Protein AF-A0A4Q6EUN1-F1 (afdb_monomer)

Radius of gyration: 24.35 Å; Cα contacts (8 Å, |Δi|>4): 254; chains: 1; bounding box: 50×64×68 Å

Sequence (179 aa):
MKLNNKGFTLIEILMVLLLVGILAAVAITQFTNYTAEARTSTLKSDLQILRKSIANQFAQMRLRCGVSTNAFPPLDTLTNNDITGGSTPPCTIAQVPLSTDRRFTASGIPGNPWGPNQSTTILACVGTGCTNKVANACGGGARAATDDGWCYNVSNGDFWANSARSDGAGSTTGTEYSF

Foldseek 3Di:
DDDPPPDDDPVNVVVVCVVVVVVVVVVVVVVVQVLLVVLLVVQLVLQVLLLVLQVVLQVVLCVQQVQPDPWGQDQQLLQVQFLCGDPDRSHHCVSPVDRCSGGSDNPHRFFRSQAPVSDQDEDEQDEDCCVQPFDDFSHHHHQDQRQQHKYAYRHNGDIHTGHNCSCTDDPPPSDGPPD

Solvent-accessible surface area (backbone atoms only — not comparable to full-atom values): 10343 Å² total; per-residue (Å²): 135,86,79,84,81,77,73,83,52,73,64,57,56,49,53,50,52,52,53,52,51,57,53,49,62,58,46,51,62,52,51,58,49,54,55,47,51,52,34,52,53,49,44,53,52,51,48,54,53,50,48,51,24,52,54,50,47,50,56,48,42,41,76,59,42,64,54,86,62,91,60,41,72,47,66,50,20,62,69,61,37,19,43,55,31,57,94,76,44,68,33,51,62,86,64,51,73,50,72,76,80,35,32,56,45,97,86,51,71,70,47,28,62,63,24,98,78,31,30,55,52,67,40,66,35,49,71,84,24,64,81,43,83,64,81,22,47,48,7,57,50,81,64,56,99,80,53,18,18,31,25,32,28,46,78,78,57,50,68,49,75,28,42,98,52,69,59,50,98,78,52,91,71,65,73,68,90,80,120

pLDDT: mean 79.17, std 15.42, range [37.56, 95.62]

Secondary structure (DSSP, 8-state):
------PPPHHHHHHHHHHHHHHHHHHHHHHHHHHHHHHHHHHHHHHHHHHHHHHHHHHHHHHHH---SSPPPPHHHHHTT-TT-SSS-SS-TTT---GGGG-SSTT-SPPPTTSTT----EEEP-SGGGG-TTTSTTTSSPPPTT--SEEE-TTT--EEE--SSTT-TT-TT------

Mean predicted aligned error: 9.74 Å

Structure (mmCIF, N/CA/C/O backbone):
data_AF-A0A4Q6EUN1-F1
#
_entry.id   AF-A0A4Q6EUN1-F1
#
loop_
_atom_site.group_PDB
_atom_site.id
_atom_site.type_symbol
_atom_site.label_atom_id
_atom_site.label_alt_id
_atom_site.label_comp_id
_atom_site.label_asym_id
_atom_site.label_entity_id
_atom_site.label_seq_id
_atom_site.pdbx_PDB_ins_code
_atom_site.Cartn_x
_atom_site.Cartn_y
_atom_site.Cartn_z
_atom_site.occupancy
_atom_site.B_iso_or_equiv
_atom_site.auth_seq_id
_atom_site.auth_comp_id
_atom_site.auth_asym_id
_atom_site.auth_atom_id
_atom_site.pdbx_PDB_model_num
ATOM 1 N N . MET A 1 1 ? -28.754 43.393 42.864 1.00 53.25 1 MET A N 1
ATOM 2 C CA . MET A 1 1 ? -29.328 42.359 41.976 1.00 53.25 1 MET A CA 1
ATOM 3 C C . MET A 1 1 ? -28.908 41.004 42.533 1.00 53.25 1 MET A C 1
ATOM 5 O O . MET A 1 1 ? -27.722 40.710 42.536 1.00 53.25 1 MET A O 1
ATOM 9 N N . LYS A 1 2 ? -29.822 40.266 43.173 1.00 55.34 2 LYS A N 1
ATOM 10 C CA . LYS A 1 2 ? -29.503 39.010 43.875 1.00 55.34 2 LYS A CA 1
ATOM 11 C C . LYS A 1 2 ? -29.514 37.885 42.836 1.00 55.34 2 LYS A C 1
ATOM 13 O O . LYS A 1 2 ? -30.564 37.593 42.274 1.00 55.34 2 LYS A O 1
ATOM 18 N N . LEU A 1 3 ? -28.349 37.326 42.527 1.00 63.97 3 LEU A N 1
ATOM 19 C CA . LEU A 1 3 ? -28.224 36.196 41.609 1.00 63.97 3 LEU A CA 1
ATOM 20 C C . LEU A 1 3 ? -28.701 34.933 42.342 1.00 63.97 3 LEU A C 1
ATOM 22 O O . LEU A 1 3 ? -28.128 34.546 43.360 1.00 63.97 3 LEU A O 1
ATOM 26 N N . ASN A 1 4 ? -29.790 34.330 41.860 1.00 63.88 4 ASN A N 1
ATOM 27 C CA . ASN A 1 4 ? -30.296 33.043 42.336 1.00 63.88 4 ASN A CA 1
ATOM 28 C C . ASN A 1 4 ? -29.315 31.931 41.928 1.00 63.88 4 ASN A C 1
ATOM 30 O O . ASN A 1 4 ? -29.499 31.272 40.908 1.00 63.88 4 ASN A O 1
ATOM 34 N N . ASN A 1 5 ? -28.284 31.706 42.738 1.00 65.06 5 ASN A N 1
ATOM 35 C CA . ASN A 1 5 ? -27.379 30.570 42.587 1.00 65.06 5 ASN A CA 1
ATOM 36 C C . ASN A 1 5 ? -28.061 29.299 43.114 1.00 65.06 5 ASN A C 1
ATOM 38 O O . ASN A 1 5 ? -27.806 28.854 44.232 1.00 65.06 5 ASN A O 1
ATOM 42 N N . LYS A 1 6 ? -28.972 28.729 42.317 1.00 74.69 6 LYS A N 1
ATOM 43 C CA . LYS A 1 6 ? -29.447 27.357 42.516 1.00 74.69 6 LYS A CA 1
ATOM 44 C C . LYS A 1 6 ? -28.322 26.414 42.079 1.00 74.69 6 LYS A C 1
ATOM 46 O O . LYS A 1 6 ? -28.019 26.336 40.894 1.00 74.69 6 LYS A O 1
ATOM 51 N N . GLY A 1 7 ? -27.664 25.766 43.038 1.00 76.25 7 GLY A N 1
ATOM 52 C CA . GLY A 1 7 ? -26.695 24.707 42.751 1.00 76.25 7 GLY A CA 1
ATOM 53 C C . GLY A 1 7 ? -27.392 23.462 42.200 1.00 76.25 7 GLY A C 1
ATOM 54 O O . GLY A 1 7 ? -28.531 23.182 42.577 1.00 76.25 7 GLY A O 1
ATOM 55 N N . PHE A 1 8 ? -26.712 22.728 41.318 1.00 80.56 8 PHE A N 1
ATOM 56 C CA . PHE A 1 8 ? -27.163 21.414 40.858 1.00 80.56 8 PHE A CA 1
ATOM 57 C C . PHE A 1 8 ? -27.291 20.458 42.042 1.00 80.56 8 PHE A C 1
ATOM 59 O O . PHE A 1 8 ? -26.440 20.445 42.937 1.00 80.56 8 PHE A O 1
ATOM 66 N N . THR A 1 9 ? -28.352 19.656 42.057 1.00 89.38 9 THR A N 1
ATOM 67 C CA . THR A 1 9 ? -28.513 18.648 43.101 1.00 89.38 9 THR A CA 1
ATOM 68 C C . THR A 1 9 ? -27.518 17.509 42.879 1.00 89.38 9 THR A C 1
ATOM 70 O O . THR A 1 9 ? -27.213 17.128 41.747 1.00 89.38 9 THR A O 1
ATOM 73 N N . LEU A 1 10 ? -27.004 16.930 43.967 1.00 88.88 10 LEU A N 1
ATOM 74 C CA . LEU A 1 10 ? -26.088 15.787 43.883 1.00 88.88 10 LEU A CA 1
ATOM 75 C C . LEU A 1 10 ? -26.740 14.602 43.151 1.00 88.88 10 LEU A C 1
ATOM 77 O O . LEU A 1 10 ? -26.069 13.881 42.417 1.00 88.88 10 LEU A O 1
ATOM 81 N N . ILE A 1 11 ? -28.058 14.447 43.299 1.00 91.88 11 ILE A N 1
ATOM 82 C CA . ILE A 1 11 ? -28.822 13.402 42.622 1.00 91.88 11 ILE A CA 1
ATOM 83 C C . ILE A 1 11 ? -28.983 13.653 41.116 1.00 91.88 11 ILE A C 1
ATOM 85 O O . ILE A 1 11 ? -28.942 12.691 40.353 1.00 91.88 11 ILE A O 1
ATOM 89 N N . GLU A 1 12 ? -29.085 14.910 40.664 1.00 91.06 12 GLU A N 1
ATOM 90 C CA . GLU A 1 12 ? -29.089 15.234 39.228 1.00 91.06 12 GLU A CA 1
ATOM 91 C C . GLU A 1 12 ? -27.776 14.841 38.571 1.00 91.06 12 GLU A C 1
ATOM 93 O O . GLU A 1 12 ? -27.777 14.172 37.541 1.00 91.06 12 GLU A O 1
ATOM 98 N N . ILE A 1 13 ? -26.649 15.197 39.188 1.00 92.19 13 ILE A N 1
ATOM 99 C CA . ILE A 1 13 ? -25.342 14.823 38.646 1.00 92.19 13 ILE A CA 1
ATOM 100 C C . ILE A 1 13 ? -25.163 13.298 38.678 1.00 92.19 13 ILE A C 1
ATOM 102 O O . ILE A 1 13 ? -24.639 12.724 37.725 1.00 92.19 13 ILE A O 1
ATOM 106 N N . LEU A 1 14 ? -25.665 12.618 39.713 1.00 92.44 14 LEU A N 1
ATOM 107 C CA . LEU A 1 14 ? -25.580 11.162 39.827 1.00 92.44 14 LEU A CA 1
ATOM 108 C C . LEU A 1 14 ? -26.407 10.427 38.760 1.00 92.44 14 LEU A C 1
ATOM 110 O O . LEU A 1 14 ? -25.896 9.500 38.133 1.00 92.44 14 LEU A O 1
ATOM 114 N N . MET A 1 15 ? -27.651 10.846 38.504 1.00 93.56 15 MET A N 1
ATOM 115 C CA . MET A 1 15 ? -28.477 10.243 37.451 1.00 93.56 15 MET A CA 1
ATOM 116 C C . MET A 1 15 ? -27.878 10.493 36.062 1.00 93.56 15 MET A C 1
ATOM 118 O O . MET A 1 15 ? -27.838 9.580 35.241 1.00 93.56 15 MET A O 1
ATOM 122 N N . VAL A 1 16 ? -27.370 11.702 35.801 1.00 95.00 16 VAL A N 1
ATOM 123 C CA . VAL A 1 16 ? -26.748 12.042 34.512 1.00 95.00 16 VAL A CA 1
ATOM 124 C C . VAL A 1 16 ? -25.503 11.194 34.261 1.00 95.00 16 VAL A C 1
ATOM 126 O O . 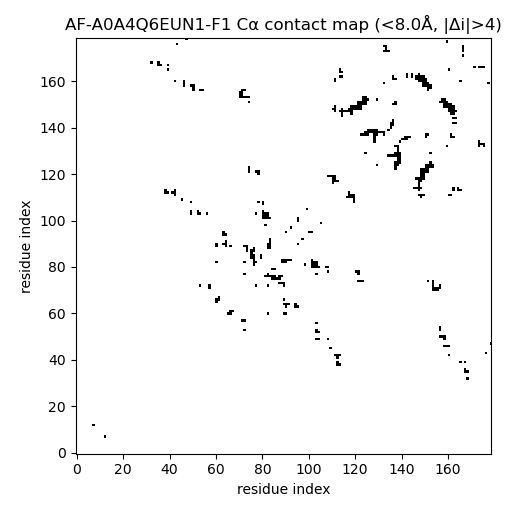VAL A 1 16 ? -25.364 10.633 33.176 1.00 95.00 16 VAL A O 1
ATOM 129 N N . LEU A 1 17 ? -24.626 11.037 35.258 1.00 93.50 17 LEU A N 1
ATOM 130 C CA . LEU A 1 17 ? -23.445 10.178 35.1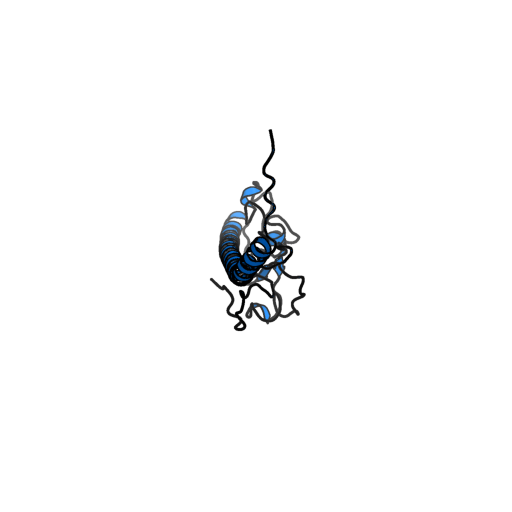37 1.00 93.50 17 LEU A CA 1
ATOM 131 C C . LEU A 1 17 ? -23.826 8.716 34.883 1.00 93.50 17 LEU A C 1
ATOM 133 O O . LEU A 1 17 ? -23.182 8.051 34.073 1.00 93.50 17 LEU A O 1
ATOM 137 N N . LEU A 1 18 ? -24.891 8.229 35.524 1.00 95.00 18 LEU A N 1
ATOM 138 C CA . LEU A 1 18 ? -25.391 6.870 35.324 1.00 95.00 18 LEU A CA 1
ATOM 139 C C . LEU A 1 18 ? -25.911 6.674 33.890 1.00 95.00 18 LEU A C 1
ATOM 141 O O . LEU A 1 18 ? -25.548 5.700 33.231 1.00 95.00 18 LEU A O 1
ATOM 145 N N . LEU A 1 19 ? -26.688 7.628 33.366 1.00 95.44 19 LEU A N 1
ATOM 146 C CA . LEU A 1 19 ? -27.181 7.589 31.985 1.00 95.44 19 LEU A CA 1
ATOM 147 C C . LEU A 1 19 ? -26.041 7.664 30.959 1.00 95.44 19 LEU A C 1
ATOM 149 O O . LEU A 1 19 ? -25.993 6.850 30.036 1.00 95.44 19 LEU A O 1
ATOM 153 N N . VAL A 1 20 ? -25.099 8.598 31.130 1.00 95.38 20 VAL A N 1
ATOM 154 C CA . VAL A 1 20 ? -23.922 8.720 30.252 1.00 95.38 20 VAL A CA 1
ATOM 155 C C . VAL A 1 20 ? -23.058 7.457 30.320 1.00 95.38 20 VAL A C 1
ATOM 157 O O . VAL A 1 20 ? -22.556 7.018 29.288 1.00 95.38 20 VAL A O 1
ATOM 160 N N . GLY A 1 21 ? -22.937 6.822 31.490 1.00 94.81 21 GLY A N 1
ATOM 161 C CA . GLY A 1 21 ? -22.207 5.564 31.661 1.00 94.81 21 GLY A CA 1
ATOM 162 C C . GLY A 1 21 ? -22.776 4.413 30.824 1.00 94.81 21 GLY A C 1
ATOM 163 O O . GLY A 1 21 ? -22.020 3.711 30.152 1.00 94.81 21 GLY A O 1
ATOM 164 N N . ILE A 1 22 ? -24.105 4.252 30.798 1.00 95.00 22 ILE A N 1
ATOM 165 C CA . ILE A 1 22 ? -24.768 3.222 29.978 1.00 95.00 22 ILE A CA 1
ATOM 166 C C . ILE A 1 22 ? -24.580 3.516 28.483 1.00 95.00 22 ILE A C 1
ATOM 168 O O . ILE A 1 22 ? -24.224 2.620 27.714 1.00 95.00 22 ILE A O 1
ATOM 172 N N . LEU A 1 23 ? -24.778 4.774 28.070 1.00 95.62 23 LEU A N 1
ATOM 173 C CA . LEU A 1 23 ? -24.608 5.182 26.672 1.00 95.62 23 LEU A CA 1
ATOM 174 C C . LEU A 1 23 ? -23.165 4.980 26.189 1.00 95.62 23 LEU A C 1
ATOM 176 O O . LEU A 1 23 ? -22.956 4.493 25.078 1.00 95.62 23 LEU A O 1
ATOM 180 N N . ALA A 1 24 ? -22.174 5.292 27.028 1.00 93.50 24 ALA A N 1
ATOM 181 C CA . ALA A 1 24 ? -20.763 5.112 26.706 1.00 93.50 24 ALA A CA 1
ATOM 182 C C . ALA A 1 24 ? -20.407 3.635 26.476 1.00 93.50 24 ALA A C 1
ATOM 184 O O . ALA A 1 24 ? -19.732 3.320 25.497 1.00 93.50 24 ALA A O 1
ATOM 185 N N . ALA A 1 25 ? -20.898 2.721 27.320 1.00 92.12 25 ALA A N 1
ATOM 186 C CA . ALA A 1 25 ? -20.614 1.290 27.187 1.00 92.12 25 ALA A CA 1
ATOM 187 C C . ALA A 1 25 ? -21.079 0.722 25.832 1.00 92.12 25 ALA A C 1
ATOM 189 O O . ALA A 1 25 ? -20.332 0.011 25.158 1.00 92.12 25 ALA A O 1
ATOM 190 N N . VAL A 1 26 ? -22.289 1.084 25.396 1.00 91.69 26 VAL A N 1
ATOM 191 C CA . VAL A 1 26 ? -22.839 0.648 24.102 1.00 91.69 26 VAL A CA 1
ATOM 192 C C . VAL A 1 26 ? -22.121 1.329 22.932 1.00 91.69 26 VAL A C 1
ATOM 194 O O . VAL A 1 26 ? -21.809 0.674 21.935 1.00 91.69 26 VAL A O 1
ATOM 197 N N . ALA A 1 27 ? -21.817 2.624 23.047 1.00 89.50 27 ALA A N 1
ATOM 198 C CA . ALA A 1 27 ? -21.152 3.384 21.992 1.00 89.50 27 ALA A CA 1
ATOM 199 C C . ALA A 1 27 ? -19.727 2.885 21.694 1.00 89.50 27 ALA A C 1
ATOM 201 O O . ALA A 1 27 ? -19.341 2.831 20.527 1.00 89.50 27 ALA A O 1
ATOM 202 N N . ILE A 1 28 ? -18.961 2.477 22.715 1.00 88.00 28 ILE A N 1
ATOM 203 C CA . ILE A 1 28 ? -17.578 1.995 22.546 1.00 88.00 28 ILE A CA 1
ATOM 204 C C . ILE A 1 28 ? -17.529 0.778 21.615 1.00 88.00 28 ILE A C 1
ATOM 206 O O . ILE A 1 28 ? -16.762 0.776 20.656 1.00 88.00 28 ILE A O 1
ATOM 210 N N . THR A 1 29 ? -18.377 -0.227 21.853 1.00 86.19 29 THR A N 1
ATOM 211 C CA . THR A 1 29 ? -18.382 -1.466 21.050 1.00 86.19 29 THR A CA 1
ATOM 212 C C . THR A 1 29 ? -18.798 -1.236 19.595 1.00 86.19 29 THR A C 1
ATOM 214 O O . THR A 1 29 ? -18.253 -1.849 18.677 1.00 86.19 29 THR A O 1
ATOM 217 N N . GLN A 1 30 ? -19.726 -0.307 19.354 1.00 83.19 30 GLN A N 1
ATOM 218 C CA . GLN A 1 30 ? -20.122 0.064 17.996 1.00 83.19 30 GLN A CA 1
ATOM 219 C C . GLN A 1 30 ? -19.016 0.842 17.281 1.00 83.19 30 GLN A C 1
ATOM 221 O O . GLN A 1 30 ? -18.702 0.561 16.126 1.00 83.19 30 GLN A O 1
ATOM 226 N N . PHE A 1 31 ? -18.371 1.783 17.972 1.00 85.62 31 PHE A N 1
ATOM 227 C CA . PHE A 1 31 ? -17.287 2.577 17.402 1.00 85.62 31 PHE A CA 1
ATOM 228 C C . PHE A 1 31 ? -16.074 1.717 17.007 1.00 85.62 31 PHE A C 1
ATOM 230 O O . PHE A 1 31 ? -15.473 1.936 15.951 1.00 85.62 31 PHE A O 1
ATOM 237 N N . THR A 1 32 ? -15.734 0.690 17.794 1.00 83.06 32 THR A N 1
ATOM 238 C CA . THR A 1 32 ? -14.659 -0.253 17.438 1.00 83.06 32 THR A CA 1
ATOM 239 C C . THR A 1 32 ? -14.967 -1.047 16.167 1.00 83.06 32 THR A C 1
ATOM 241 O O . THR A 1 32 ? -14.064 -1.276 15.366 1.00 83.06 32 THR A O 1
ATOM 244 N N . ASN A 1 33 ? -16.232 -1.405 15.928 1.00 82.44 33 ASN A N 1
ATOM 245 C CA . ASN A 1 33 ? -16.627 -2.115 14.708 1.00 82.44 33 ASN A CA 1
ATOM 246 C C . ASN A 1 33 ? -16.597 -1.194 13.481 1.00 82.44 33 ASN A C 1
ATOM 248 O O . ASN A 1 33 ? -15.986 -1.542 12.474 1.00 82.44 33 ASN A O 1
ATOM 252 N N . TYR A 1 34 ? -17.148 0.020 13.582 1.00 85.94 34 TYR A N 1
ATOM 253 C CA . TYR A 1 34 ? -17.130 0.977 12.468 1.00 85.94 34 TYR A CA 1
ATOM 254 C C . TYR A 1 34 ? -15.713 1.381 12.055 1.00 85.94 34 TYR A C 1
ATOM 256 O O . TYR A 1 34 ? -15.415 1.516 10.869 1.00 85.94 34 TYR A O 1
ATOM 264 N N . THR A 1 35 ? -14.810 1.554 13.021 1.00 85.44 35 THR A N 1
ATOM 265 C CA . THR A 1 35 ? -13.403 1.856 12.721 1.00 85.44 35 THR A CA 1
ATOM 266 C C . THR A 1 35 ? -12.690 0.682 12.046 1.00 85.44 35 THR A C 1
ATOM 268 O O . THR A 1 35 ? -11.884 0.910 11.143 1.00 85.44 35 THR A O 1
ATOM 271 N N . ALA A 1 36 ? -13.005 -0.562 12.417 1.00 82.50 36 ALA A N 1
ATOM 272 C CA . ALA A 1 36 ? -12.501 -1.752 11.734 1.00 82.50 36 ALA A CA 1
ATOM 273 C C . ALA A 1 36 ? -13.034 -1.864 10.293 1.00 82.50 36 ALA A C 1
ATOM 275 O O . ALA A 1 36 ? -12.257 -2.098 9.368 1.00 82.50 36 ALA A O 1
ATOM 276 N N . GLU A 1 37 ? -14.330 -1.634 10.073 1.00 83.50 37 GLU A N 1
ATOM 277 C CA . GLU A 1 37 ? -14.943 -1.631 8.736 1.00 83.50 37 GLU A CA 1
ATOM 278 C C . GLU A 1 37 ? -14.361 -0.538 7.833 1.00 83.50 37 GLU A C 1
ATOM 280 O O . GLU A 1 37 ? -14.021 -0.800 6.676 1.00 83.50 37 GLU A O 1
ATOM 285 N N . ALA A 1 38 ? -14.170 0.672 8.368 1.00 86.75 38 ALA A N 1
ATOM 286 C CA . ALA A 1 38 ? -13.539 1.769 7.645 1.00 86.75 38 ALA A CA 1
ATOM 287 C C . ALA A 1 38 ? -12.113 1.404 7.202 1.00 86.75 38 ALA A C 1
ATOM 289 O O . ALA A 1 38 ? -11.763 1.596 6.038 1.00 86.75 38 ALA A O 1
ATOM 290 N N . ARG A 1 39 ? -11.308 0.804 8.093 1.00 85.56 39 ARG A N 1
ATOM 291 C CA . ARG A 1 39 ? -9.948 0.336 7.765 1.00 85.56 39 ARG A CA 1
ATOM 292 C C . ARG A 1 39 ? -9.951 -0.754 6.700 1.00 85.56 39 ARG A C 1
ATOM 294 O O . ARG A 1 39 ? -9.123 -0.707 5.796 1.00 85.56 39 ARG A O 1
ATOM 301 N N . THR A 1 40 ? -10.884 -1.702 6.766 1.00 83.31 40 THR A N 1
ATOM 302 C CA . THR A 1 40 ? -11.059 -2.735 5.733 1.00 83.31 40 THR A CA 1
ATOM 303 C C . THR A 1 40 ? -11.413 -2.133 4.375 1.00 83.31 40 THR A C 1
ATOM 305 O O . THR A 1 40 ? -10.857 -2.542 3.355 1.00 83.31 40 THR A O 1
ATOM 308 N N . SER A 1 41 ? -12.315 -1.149 4.344 1.00 86.69 41 SER A N 1
ATOM 309 C CA . SER A 1 41 ? -12.706 -0.457 3.112 1.00 86.69 41 SER A CA 1
ATOM 310 C C . SER A 1 41 ? -11.519 0.273 2.476 1.00 86.69 41 SER A C 1
ATOM 312 O O . SER A 1 41 ? -11.244 0.094 1.287 1.00 86.69 41 SER A O 1
ATOM 314 N N . THR A 1 42 ? -10.750 1.011 3.286 1.00 88.94 42 THR A N 1
ATOM 315 C CA . THR A 1 42 ? -9.509 1.664 2.849 1.00 88.94 42 THR A CA 1
ATOM 316 C C . THR A 1 42 ? -8.500 0.644 2.332 1.00 88.94 42 THR A C 1
ATOM 318 O O . THR A 1 42 ? -8.009 0.791 1.217 1.00 88.94 42 THR A O 1
ATOM 321 N N . LEU A 1 43 ? -8.269 -0.446 3.075 1.00 86.19 43 LEU A N 1
ATOM 322 C CA . LEU A 1 43 ? -7.343 -1.506 2.672 1.00 86.19 43 LEU A CA 1
ATOM 323 C C . LEU A 1 43 ? -7.697 -2.065 1.291 1.00 86.19 43 LEU A C 1
ATOM 325 O O . LEU A 1 43 ? -6.829 -2.229 0.436 1.00 86.19 43 LEU A O 1
ATOM 329 N N . LYS A 1 44 ? -8.982 -2.354 1.068 1.00 85.44 44 LYS A N 1
ATOM 330 C CA . LYS A 1 44 ? -9.479 -2.865 -0.209 1.00 85.44 44 LYS A CA 1
ATOM 331 C C . LYS A 1 44 ? -9.229 -1.875 -1.343 1.00 85.44 44 LYS A C 1
ATOM 333 O O . LYS A 1 44 ? -8.779 -2.287 -2.411 1.00 85.44 44 LYS A O 1
ATOM 338 N N . SER A 1 45 ? -9.525 -0.597 -1.120 1.00 90.12 45 SER A N 1
ATOM 339 C CA . SER A 1 45 ? -9.291 0.458 -2.107 1.00 90.12 45 SER A CA 1
ATOM 340 C C . SER A 1 45 ? -7.806 0.566 -2.463 1.00 90.12 45 SER A C 1
ATOM 342 O O . SER A 1 45 ? -7.448 0.519 -3.640 1.00 90.12 45 SER A O 1
ATOM 344 N N . ASP A 1 46 ? -6.935 0.622 -1.456 1.00 90.56 46 ASP A N 1
ATOM 345 C CA . ASP A 1 46 ? -5.491 0.761 -1.644 1.00 90.56 46 ASP A CA 1
ATOM 346 C C . ASP A 1 46 ? -4.893 -0.446 -2.373 1.00 90.56 46 ASP A C 1
ATOM 348 O O . ASP A 1 46 ? -4.143 -0.280 -3.336 1.00 90.56 46 ASP A O 1
ATOM 352 N N . LEU A 1 47 ? -5.290 -1.668 -1.999 1.00 88.06 47 LEU A N 1
ATOM 353 C CA . LEU A 1 47 ? -4.867 -2.888 -2.690 1.00 88.06 47 LEU A C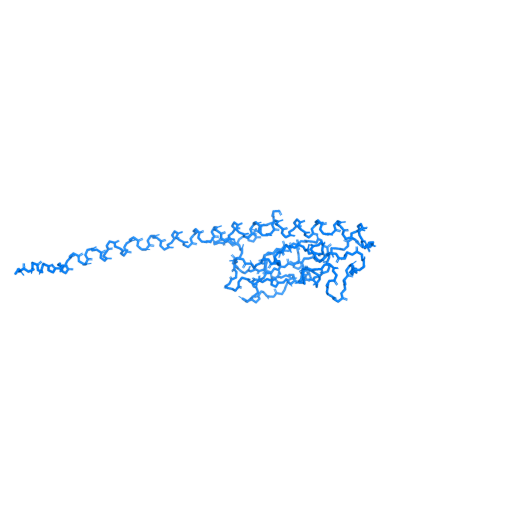A 1
ATOM 354 C C . LEU A 1 47 ? -5.286 -2.892 -4.162 1.00 88.06 47 LEU A C 1
ATOM 356 O O . LEU A 1 47 ? -4.493 -3.266 -5.026 1.00 88.06 47 LEU A O 1
ATOM 360 N N . GLN A 1 48 ? -6.513 -2.468 -4.473 1.00 90.12 48 GLN A N 1
ATOM 361 C CA . GLN A 1 48 ? -6.982 -2.390 -5.857 1.00 90.12 48 GLN A CA 1
ATOM 362 C C . GLN A 1 48 ? -6.193 -1.364 -6.669 1.00 90.12 48 GLN A C 1
ATOM 364 O O . GLN A 1 48 ? -5.856 -1.633 -7.823 1.00 90.12 48 GLN A O 1
ATOM 369 N N . ILE A 1 49 ? -5.898 -0.203 -6.084 1.00 91.44 49 ILE A N 1
ATOM 370 C CA . ILE A 1 49 ? -5.098 0.840 -6.730 1.00 91.44 49 ILE A CA 1
ATOM 371 C C . ILE A 1 49 ? -3.686 0.318 -7.003 1.00 91.44 49 ILE A C 1
ATOM 373 O O . ILE A 1 49 ? -3.223 0.413 -8.139 1.00 91.44 49 ILE A O 1
ATOM 377 N N . LEU A 1 50 ? -3.035 -0.285 -6.005 1.00 91.75 50 LEU A N 1
ATOM 378 C CA . LEU A 1 50 ? -1.668 -0.794 -6.118 1.00 91.75 50 LEU A CA 1
ATOM 379 C C . LEU A 1 50 ? -1.552 -1.943 -7.120 1.00 91.75 50 LEU A C 1
ATOM 381 O O . LEU A 1 50 ? -0.689 -1.915 -7.991 1.00 91.75 50 LEU A O 1
ATOM 385 N N . ARG A 1 51 ? -2.453 -2.929 -7.073 1.00 91.00 51 ARG A N 1
ATOM 386 C CA . ARG A 1 51 ? -2.453 -4.034 -8.048 1.00 91.00 51 ARG A CA 1
ATOM 387 C C . ARG A 1 51 ? -2.644 -3.519 -9.475 1.00 91.00 51 ARG A C 1
ATOM 389 O O . ARG A 1 51 ? -1.919 -3.926 -10.382 1.00 91.00 51 ARG A O 1
ATOM 396 N N . LYS A 1 52 ? -3.584 -2.587 -9.680 1.00 92.50 52 LYS A N 1
ATOM 397 C CA . LYS A 1 52 ? -3.824 -1.972 -10.995 1.00 92.50 52 LYS A CA 1
ATOM 398 C C . LYS A 1 52 ? -2.628 -1.164 -11.474 1.00 92.50 52 LYS A C 1
ATOM 400 O O . LYS A 1 52 ? -2.294 -1.247 -12.654 1.00 92.50 52 LYS A O 1
ATOM 405 N N . SER A 1 53 ? -1.989 -0.391 -10.600 1.00 92.38 53 SER A N 1
ATOM 406 C CA . SER A 1 53 ? -0.842 0.419 -10.993 1.00 92.38 53 SER A CA 1
ATOM 407 C C . SER A 1 53 ? 0.389 -0.423 -11.301 1.00 92.38 53 SER A C 1
ATOM 409 O O . SER A 1 53 ? 1.034 -0.176 -12.315 1.00 92.38 53 SER A O 1
ATOM 411 N N . ILE A 1 54 ? 0.671 -1.461 -10.508 1.00 91.06 54 ILE A N 1
ATOM 412 C CA . ILE A 1 54 ? 1.743 -2.428 -10.780 1.00 91.06 54 ILE A CA 1
ATOM 413 C C . ILE A 1 54 ? 1.514 -3.094 -12.139 1.00 91.06 54 ILE A C 1
ATOM 415 O O . ILE A 1 54 ? 2.423 -3.117 -12.967 1.00 91.06 54 ILE A O 1
ATOM 419 N N . ALA A 1 55 ? 0.296 -3.575 -12.408 1.00 89.81 55 ALA A N 1
ATOM 420 C CA . ALA A 1 55 ? -0.042 -4.204 -13.683 1.00 89.81 55 ALA A CA 1
ATOM 421 C C . ALA A 1 55 ? 0.053 -3.229 -14.872 1.00 89.81 55 ALA A C 1
ATOM 423 O O . ALA A 1 55 ? 0.595 -3.583 -15.921 1.00 89.81 55 ALA A O 1
ATOM 424 N N . ASN A 1 56 ? -0.437 -1.995 -14.715 1.00 90.50 56 ASN A N 1
ATOM 425 C CA . ASN A 1 56 ? -0.349 -0.967 -15.752 1.00 90.50 56 ASN A CA 1
ATOM 426 C C . ASN A 1 56 ? 1.114 -0.626 -16.050 1.00 90.50 56 ASN A C 1
ATOM 428 O O . ASN A 1 56 ? 1.547 -0.694 -17.200 1.00 90.50 56 ASN A O 1
ATOM 432 N N . GLN A 1 57 ? 1.898 -0.356 -15.008 1.00 89.50 57 GLN A N 1
ATOM 433 C CA . GLN A 1 57 ? 3.300 -0.005 -15.158 1.00 89.50 57 GLN A CA 1
ATOM 434 C C . GLN A 1 57 ? 4.092 -1.156 -15.775 1.00 89.50 57 GLN A C 1
ATOM 436 O O . GLN A 1 57 ? 4.905 -0.936 -16.667 1.00 89.50 57 GLN A O 1
ATOM 441 N N . PHE A 1 58 ? 3.811 -2.398 -15.381 1.00 87.94 58 PHE A N 1
ATOM 442 C CA . PHE A 1 58 ? 4.380 -3.601 -15.987 1.00 87.94 58 PHE A CA 1
ATOM 443 C C . PHE A 1 58 ? 4.119 -3.703 -17.493 1.00 87.94 58 PHE A C 1
ATOM 445 O O . PHE A 1 58 ? 5.028 -4.045 -18.253 1.00 87.94 58 PHE A O 1
ATOM 452 N N . ALA A 1 59 ? 2.912 -3.366 -17.951 1.00 88.62 59 ALA A N 1
ATOM 453 C CA . ALA A 1 59 ? 2.610 -3.301 -19.377 1.00 88.62 59 ALA A CA 1
ATOM 454 C C . ALA A 1 59 ? 3.376 -2.160 -20.072 1.00 88.62 59 ALA A C 1
ATOM 456 O O . ALA A 1 59 ? 3.960 -2.369 -21.136 1.00 88.62 59 ALA A O 1
ATOM 457 N N . GLN A 1 60 ? 3.443 -0.977 -19.456 1.00 88.38 60 GLN A N 1
ATOM 458 C CA . GLN A 1 60 ? 4.171 0.166 -20.015 1.00 88.38 60 GLN A CA 1
ATOM 459 C C . GLN A 1 60 ? 5.680 -0.081 -20.120 1.00 88.38 60 GLN A C 1
ATOM 461 O O . GLN A 1 60 ? 6.291 0.272 -21.130 1.00 88.38 60 GLN A O 1
ATOM 466 N N . MET A 1 61 ? 6.283 -0.712 -19.110 1.00 86.00 61 MET A N 1
ATOM 467 C CA . MET A 1 61 ? 7.713 -1.030 -19.080 1.00 86.00 61 MET A CA 1
ATOM 468 C C . MET A 1 61 ? 8.124 -1.931 -20.244 1.00 86.00 61 MET A C 1
ATOM 470 O O . MET A 1 61 ? 9.188 -1.725 -20.824 1.00 86.00 61 MET A O 1
ATOM 474 N N . ARG A 1 62 ? 7.271 -2.877 -20.658 1.00 85.94 62 ARG A N 1
ATOM 475 C CA . ARG A 1 62 ? 7.550 -3.710 -21.840 1.00 85.94 62 ARG A CA 1
ATOM 476 C C . ARG A 1 62 ? 7.692 -2.896 -23.115 1.00 85.94 62 ARG A C 1
ATOM 478 O O . ARG A 1 62 ? 8.588 -3.161 -23.908 1.00 85.94 62 ARG A O 1
ATOM 485 N N . LEU A 1 63 ? 6.822 -1.909 -23.296 1.00 87.38 63 LEU A N 1
ATOM 486 C CA . LEU A 1 63 ? 6.811 -1.070 -24.492 1.00 87.38 63 LEU A CA 1
ATOM 487 C C . LEU A 1 63 ? 7.956 -0.054 -24.479 1.00 87.38 63 LEU A C 1
ATOM 489 O O . LEU A 1 63 ? 8.609 0.158 -25.494 1.00 87.38 63 LEU A O 1
ATOM 493 N N . ARG A 1 64 ? 8.193 0.582 -23.327 1.00 88.00 64 ARG A N 1
ATOM 494 C CA . ARG A 1 64 ? 9.128 1.708 -23.186 1.00 88.00 64 ARG A CA 1
ATOM 495 C C . ARG A 1 64 ? 10.575 1.267 -22.972 1.00 88.00 64 ARG A C 1
ATOM 497 O O . ARG A 1 64 ? 11.491 1.968 -23.392 1.00 88.00 64 ARG A O 1
ATOM 504 N N . CYS A 1 65 ? 10.780 0.131 -22.308 1.00 86.94 65 CYS A N 1
ATOM 505 C CA . CYS A 1 65 ? 12.093 -0.249 -21.788 1.00 86.94 65 CYS A CA 1
ATOM 506 C C . CYS A 1 65 ? 12.643 -1.551 -22.378 1.00 86.94 65 CYS A C 1
ATOM 508 O O . CYS A 1 65 ? 13.795 -1.890 -22.124 1.00 86.94 65 CYS A O 1
ATOM 510 N N . GLY A 1 66 ? 11.854 -2.263 -23.193 1.00 76.81 66 GLY A N 1
ATOM 511 C CA . GLY A 1 66 ? 12.295 -3.487 -23.867 1.00 76.81 66 GLY A CA 1
ATOM 512 C C . GLY A 1 66 ? 12.598 -4.642 -22.909 1.00 76.81 66 GLY A C 1
ATOM 513 O O . GLY A 1 66 ? 13.375 -5.530 -23.252 1.00 76.81 66 GLY A O 1
ATOM 514 N N . VAL A 1 67 ? 12.012 -4.626 -21.704 1.00 70.31 67 VAL A N 1
ATOM 515 C CA . VAL A 1 67 ? 12.224 -5.657 -20.678 1.00 70.31 67 VAL A CA 1
ATOM 516 C C . VAL A 1 67 ? 11.712 -6.997 -21.216 1.00 70.31 67 VAL A C 1
ATOM 518 O O . VAL A 1 67 ? 10.511 -7.185 -21.409 1.00 70.31 67 VAL A O 1
ATOM 521 N N . SER A 1 68 ? 12.634 -7.915 -21.511 1.00 58.28 68 SER A N 1
ATOM 522 C CA . SER A 1 68 ? 12.371 -9.176 -22.219 1.00 58.28 68 SER A CA 1
ATOM 523 C C . SER A 1 68 ? 11.892 -10.318 -21.320 1.00 58.28 68 SER A C 1
ATOM 525 O O . SER A 1 68 ? 11.590 -11.405 -21.811 1.00 58.28 68 SER A O 1
ATOM 527 N N . THR A 1 69 ? 11.801 -10.108 -20.008 1.00 54.34 69 THR A N 1
ATOM 528 C CA . THR A 1 69 ? 11.404 -11.152 -19.065 1.00 54.34 69 THR A CA 1
ATOM 529 C C . THR A 1 69 ? 9.918 -11.050 -18.716 1.00 54.34 69 THR A C 1
ATOM 531 O O . THR A 1 69 ? 9.339 -9.975 -18.553 1.00 54.34 69 THR A O 1
ATOM 534 N N . ASN A 1 70 ? 9.268 -12.202 -18.541 1.00 61.34 70 ASN A N 1
ATOM 535 C CA . ASN A 1 70 ? 7.926 -12.321 -17.954 1.00 61.34 70 ASN A CA 1
ATOM 536 C C . ASN A 1 70 ? 7.891 -11.932 -16.457 1.00 61.34 70 ASN A C 1
ATOM 538 O O . ASN A 1 70 ? 6.968 -12.313 -15.747 1.00 61.34 70 ASN A O 1
ATOM 542 N N . ALA A 1 71 ? 8.892 -11.195 -15.969 1.00 73.88 71 ALA A N 1
ATOM 543 C CA . ALA A 1 71 ? 9.094 -10.898 -14.562 1.00 73.88 71 ALA A CA 1
ATOM 544 C C . ALA A 1 71 ? 8.488 -9.542 -14.212 1.00 73.88 71 ALA A C 1
ATOM 546 O O . ALA A 1 71 ? 8.819 -8.531 -14.833 1.00 73.88 71 ALA A O 1
ATOM 547 N N . PHE A 1 72 ? 7.602 -9.530 -13.219 1.00 85.00 72 PHE A N 1
ATOM 548 C CA . PHE A 1 72 ? 7.044 -8.305 -12.659 1.00 85.00 72 PHE A CA 1
ATOM 549 C C . PHE A 1 72 ? 8.153 -7.380 -12.122 1.00 85.00 72 PHE A C 1
ATOM 551 O O . PHE A 1 72 ? 9.261 -7.852 -11.852 1.00 85.00 72 PHE A O 1
ATOM 558 N N . PRO A 1 73 ? 7.894 -6.062 -11.988 1.00 87.56 73 PRO A N 1
ATOM 559 C CA . PRO A 1 73 ? 8.901 -5.113 -11.521 1.00 87.56 73 PRO A CA 1
ATOM 560 C C . PRO A 1 73 ? 9.562 -5.575 -10.214 1.00 87.56 73 PRO A C 1
ATOM 562 O O . PRO A 1 73 ? 8.861 -6.064 -9.325 1.00 87.56 73 PRO A O 1
ATOM 565 N N . PRO A 1 74 ? 10.891 -5.448 -10.084 1.00 88.56 74 PRO A N 1
ATOM 566 C CA . PRO A 1 74 ? 11.606 -5.907 -8.901 1.00 88.56 74 PRO A CA 1
ATOM 567 C C . PRO A 1 74 ? 11.238 -5.079 -7.659 1.00 88.56 74 PRO A C 1
ATOM 569 O O . PRO A 1 74 ? 10.777 -3.939 -7.757 1.00 88.56 74 PRO A O 1
ATOM 572 N N . LEU A 1 75 ? 11.406 -5.675 -6.472 1.00 88.38 75 LEU A N 1
ATOM 573 C CA . LEU A 1 75 ? 10.950 -5.104 -5.194 1.00 88.38 75 LEU A CA 1
ATOM 574 C C . LEU A 1 75 ? 11.491 -3.688 -4.939 1.00 88.38 75 LEU A C 1
ATOM 576 O O . LEU A 1 75 ? 10.784 -2.837 -4.398 1.00 88.38 75 LEU A O 1
ATOM 580 N N . ASP A 1 76 ? 12.746 -3.447 -5.298 1.00 89.19 76 ASP A N 1
ATOM 581 C CA . ASP A 1 76 ? 13.435 -2.175 -5.102 1.00 89.19 76 ASP A CA 1
ATOM 582 C C . ASP A 1 76 ? 12.775 -1.036 -5.889 1.00 89.19 76 ASP A C 1
ATOM 584 O O . ASP A 1 76 ? 12.593 0.053 -5.349 1.00 89.19 76 ASP A O 1
ATOM 588 N N . THR A 1 77 ? 12.339 -1.286 -7.122 1.00 90.81 77 THR A N 1
ATOM 589 C CA . THR A 1 77 ? 11.626 -0.293 -7.943 1.00 90.81 77 THR A CA 1
ATOM 590 C C . THR A 1 77 ? 10.258 0.052 -7.361 1.00 90.81 77 THR A C 1
ATOM 592 O O . THR A 1 77 ? 9.867 1.220 -7.343 1.00 90.81 77 THR A O 1
ATOM 595 N N . LEU A 1 78 ? 9.549 -0.946 -6.817 1.00 90.69 78 LEU A N 1
ATOM 596 C CA . LEU A 1 78 ? 8.273 -0.751 -6.125 1.00 90.69 78 LEU A CA 1
ATOM 597 C C . LEU A 1 78 ? 8.461 0.054 -4.839 1.00 90.69 78 LEU A C 1
ATOM 599 O O . LEU A 1 78 ? 7.738 1.019 -4.606 1.00 90.69 78 LEU A O 1
ATOM 603 N N . THR A 1 79 ? 9.458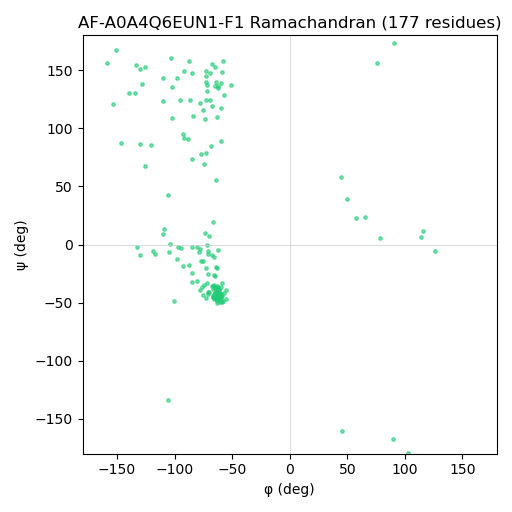 -0.314 -4.032 1.00 90.25 79 THR A N 1
ATOM 604 C CA . THR A 1 79 ? 9.785 0.369 -2.771 1.00 90.25 79 THR A CA 1
ATOM 605 C C . THR A 1 79 ? 10.174 1.828 -3.008 1.00 90.25 79 THR A C 1
ATOM 607 O O . THR A 1 79 ? 9.754 2.706 -2.260 1.00 90.25 79 THR A O 1
ATOM 610 N N . ASN A 1 80 ? 10.921 2.108 -4.079 1.00 91.75 80 ASN A N 1
ATOM 611 C CA . ASN A 1 80 ? 11.279 3.471 -4.475 1.00 91.75 80 ASN A CA 1
ATOM 612 C C . ASN A 1 80 ? 10.149 4.216 -5.205 1.00 91.75 80 ASN A C 1
ATOM 614 O O . ASN A 1 80 ? 10.292 5.403 -5.495 1.00 91.75 80 ASN A O 1
ATOM 618 N N . ASN A 1 81 ? 9.037 3.538 -5.511 1.00 92.44 81 ASN A N 1
ATOM 619 C CA . ASN A 1 81 ? 7.958 4.045 -6.353 1.00 92.44 81 ASN A CA 1
ATOM 620 C C . ASN A 1 81 ? 8.473 4.641 -7.682 1.00 92.44 81 ASN A C 1
ATOM 622 O O . ASN A 1 81 ? 7.987 5.675 -8.132 1.00 92.44 81 ASN A O 1
ATOM 626 N N . ASP A 1 82 ? 9.479 4.026 -8.303 1.00 92.69 82 ASP A N 1
ATOM 627 C CA . ASP A 1 82 ? 10.095 4.520 -9.539 1.00 92.69 82 ASP A CA 1
ATOM 628 C C . ASP A 1 82 ? 10.695 3.345 -10.324 1.00 92.69 82 ASP A C 1
ATOM 630 O O . ASP A 1 82 ? 11.581 2.647 -9.834 1.00 92.69 82 ASP A O 1
ATOM 634 N N . ILE A 1 83 ? 10.242 3.143 -11.565 1.00 91.38 83 ILE A N 1
ATOM 635 C CA . ILE A 1 83 ? 10.760 2.099 -12.475 1.00 91.38 83 ILE A CA 1
ATOM 636 C C . ILE A 1 83 ? 12.219 2.299 -12.907 1.00 91.38 83 ILE A C 1
ATOM 638 O O . ILE A 1 83 ? 12.799 1.433 -13.553 1.00 91.38 83 ILE A O 1
ATOM 642 N N . THR A 1 84 ? 12.801 3.457 -12.620 1.00 91.56 84 THR A N 1
ATOM 643 C CA . THR A 1 84 ? 14.220 3.759 -12.836 1.00 91.56 84 THR A CA 1
ATOM 644 C C . THR A 1 84 ? 15.017 3.752 -11.531 1.00 91.56 84 THR A C 1
ATOM 646 O O . THR A 1 84 ? 16.240 3.871 -11.563 1.00 91.56 84 THR A O 1
ATOM 649 N N . GLY A 1 85 ? 14.336 3.618 -10.388 1.00 87.00 85 GLY A N 1
ATOM 650 C CA . GLY A 1 85 ? 14.943 3.538 -9.065 1.00 87.00 85 GLY A CA 1
ATOM 651 C C . GLY A 1 85 ? 15.313 2.107 -8.675 1.00 87.00 85 GLY A C 1
ATOM 652 O O . GLY A 1 85 ? 14.748 1.146 -9.185 1.00 87.00 85 GLY A O 1
ATOM 653 N N . GLY A 1 86 ? 16.243 1.968 -7.732 1.00 85.56 86 GLY A N 1
ATOM 654 C CA . GLY A 1 86 ? 16.711 0.671 -7.238 1.00 85.56 86 GLY A CA 1
ATOM 655 C C . GLY A 1 86 ? 18.073 0.245 -7.790 1.00 85.56 86 GLY A C 1
ATOM 656 O O . GLY A 1 86 ? 18.730 0.975 -8.531 1.00 85.56 86 GLY A O 1
ATOM 657 N N . SER A 1 87 ? 18.519 -0.936 -7.371 1.00 83.44 87 SER A N 1
ATOM 658 C CA . SER A 1 87 ? 19.788 -1.541 -7.787 1.00 83.44 87 SER A CA 1
ATOM 659 C C . SER A 1 87 ? 19.655 -2.317 -9.098 1.00 83.44 87 SER A C 1
ATOM 661 O O . SER A 1 87 ? 20.643 -2.466 -9.814 1.00 83.44 87 SER A O 1
ATOM 663 N N . THR A 1 88 ? 18.448 -2.780 -9.438 1.00 84.31 88 THR A N 1
ATOM 664 C CA . THR A 1 88 ? 18.150 -3.485 -10.696 1.00 84.31 88 THR A CA 1
ATOM 665 C C . THR A 1 88 ? 16.995 -2.819 -11.454 1.00 84.31 88 THR A C 1
ATOM 667 O O . THR A 1 88 ? 15.912 -3.399 -11.556 1.00 84.31 88 THR A O 1
ATOM 670 N N . PRO A 1 89 ? 17.179 -1.592 -11.976 1.00 86.75 89 PRO A N 1
ATOM 671 C CA . PRO A 1 89 ? 16.091 -0.850 -12.600 1.00 86.75 89 PRO A CA 1
ATOM 672 C C . PRO A 1 89 ? 15.693 -1.453 -13.967 1.00 86.75 89 PRO A C 1
ATOM 674 O O . PRO A 1 89 ? 16.563 -1.699 -14.805 1.00 86.75 89 PRO A O 1
ATOM 677 N N . PRO A 1 90 ? 14.391 -1.666 -14.243 1.00 86.50 90 PRO A N 1
ATOM 678 C CA . PRO A 1 90 ? 13.889 -2.152 -15.531 1.00 86.50 90 PRO A CA 1
ATOM 679 C C . PRO A 1 90 ? 13.952 -1.096 -16.637 1.00 86.50 90 PRO A C 1
ATOM 681 O O . PRO A 1 90 ? 13.893 -1.439 -17.816 1.00 86.50 90 PRO A O 1
ATOM 684 N N . CYS A 1 91 ? 14.042 0.181 -16.268 1.00 89.44 91 CYS A N 1
ATOM 685 C CA . CYS A 1 91 ? 14.061 1.312 -17.181 1.00 89.44 91 CYS A CA 1
ATOM 686 C C . CYS A 1 91 ? 15.172 2.293 -16.811 1.00 89.44 91 CYS A C 1
ATOM 688 O O . CYS A 1 91 ? 15.548 2.432 -15.651 1.00 89.44 91 CYS A O 1
ATOM 690 N N . THR A 1 92 ? 15.645 3.052 -17.792 1.00 91.19 92 THR A N 1
ATOM 691 C CA . THR A 1 92 ? 16.564 4.176 -17.588 1.00 91.19 92 THR A CA 1
ATOM 692 C C . THR A 1 92 ? 15.829 5.512 -17.695 1.00 91.19 92 THR A C 1
ATOM 694 O O . THR A 1 92 ? 14.776 5.622 -18.328 1.00 91.19 92 THR A O 1
ATOM 697 N N . ILE A 1 93 ? 16.424 6.571 -17.142 1.00 91.50 93 ILE A N 1
ATOM 698 C CA . ILE A 1 93 ? 15.896 7.942 -17.264 1.00 91.50 93 ILE A CA 1
ATOM 699 C C . ILE A 1 93 ? 15.872 8.458 -18.711 1.00 91.50 93 ILE A C 1
ATOM 701 O O . ILE A 1 93 ? 15.130 9.387 -19.012 1.00 91.50 93 ILE A O 1
ATOM 705 N N . ALA A 1 94 ? 16.657 7.858 -19.611 1.00 91.31 94 ALA A N 1
ATOM 706 C CA . ALA A 1 94 ? 16.627 8.181 -21.035 1.00 91.31 94 ALA A CA 1
ATOM 707 C C . ALA A 1 94 ? 15.375 7.611 -21.722 1.00 91.31 94 ALA A C 1
ATOM 709 O O . ALA A 1 94 ? 14.821 8.246 -22.614 1.00 91.31 94 ALA A O 1
ATOM 710 N N . GLN A 1 95 ? 14.909 6.435 -21.286 1.00 91.00 95 GLN A N 1
ATOM 711 C CA . GLN A 1 95 ? 13.706 5.787 -21.820 1.00 91.00 95 GLN A CA 1
ATOM 712 C C . GLN A 1 95 ? 12.422 6.442 -21.302 1.00 91.00 95 GLN A C 1
ATOM 714 O O . GLN A 1 95 ? 11.454 6.568 -22.048 1.00 91.00 95 GLN A O 1
ATOM 719 N N . VAL A 1 96 ? 12.405 6.879 -20.035 1.00 91.62 96 VAL A N 1
ATOM 720 C CA . VAL A 1 96 ? 11.250 7.562 -19.427 1.00 91.62 96 VAL A CA 1
ATOM 721 C C . VAL A 1 96 ? 11.700 8.861 -18.743 1.00 91.62 96 VAL A C 1
ATOM 723 O O . VAL A 1 96 ? 11.965 8.875 -17.539 1.00 91.62 96 VAL A O 1
ATOM 726 N N . PRO A 1 97 ? 11.786 9.985 -19.482 1.00 92.00 97 PRO A N 1
ATOM 727 C CA . PRO A 1 97 ? 12.355 11.229 -18.958 1.00 92.00 97 PRO A CA 1
ATOM 728 C C . PRO A 1 97 ? 11.494 11.946 -17.918 1.00 92.00 97 PRO A C 1
ATOM 730 O O . PRO A 1 97 ? 12.033 12.663 -17.080 1.00 92.00 97 PRO A O 1
ATOM 733 N N . LEU A 1 98 ? 10.174 11.761 -17.914 1.00 92.38 98 LEU A N 1
ATOM 734 C CA . LEU A 1 98 ? 9.287 12.405 -16.938 1.00 92.38 98 LEU A CA 1
ATOM 735 C C . LEU A 1 98 ? 9.195 11.567 -15.666 1.00 92.38 98 LEU A C 1
ATOM 737 O O . LEU A 1 98 ? 8.824 10.402 -15.728 1.00 92.38 98 LEU A O 1
ATOM 741 N N . SER A 1 99 ? 9.494 12.150 -14.504 1.00 88.81 99 SER A N 1
ATOM 742 C CA . SER A 1 99 ? 9.437 11.430 -13.222 1.00 88.81 99 SER A CA 1
ATOM 743 C C . SER A 1 99 ? 8.022 11.004 -12.830 1.00 88.81 99 SER A C 1
ATOM 745 O O . SER A 1 99 ? 7.866 10.004 -12.144 1.00 88.81 99 SER A O 1
ATOM 747 N N . THR A 1 100 ? 6.987 11.708 -13.289 1.00 90.94 100 THR A N 1
ATOM 748 C CA . THR A 1 100 ? 5.579 11.340 -13.065 1.00 90.94 100 THR A CA 1
ATOM 749 C C . THR A 1 100 ? 5.187 10.048 -13.774 1.00 90.94 100 THR A C 1
ATOM 751 O O . THR A 1 100 ? 4.437 9.258 -13.213 1.00 90.94 100 THR A O 1
ATOM 754 N N . ASP A 1 101 ? 5.741 9.801 -14.961 1.00 90.94 101 ASP A N 1
ATOM 755 C CA . ASP A 1 101 ? 5.467 8.615 -15.785 1.00 90.94 101 ASP A CA 1
ATOM 756 C C . ASP A 1 101 ? 6.195 7.358 -15.286 1.00 90.94 101 ASP A C 1
ATOM 758 O O . ASP A 1 101 ? 5.915 6.240 -15.725 1.00 90.94 101 ASP A O 1
ATOM 762 N N . ARG A 1 102 ? 7.171 7.539 -14.392 1.00 91.25 102 ARG A N 1
ATOM 763 C CA . ARG A 1 102 ? 7.966 6.447 -13.825 1.00 91.25 102 ARG A CA 1
ATOM 764 C C . ARG A 1 102 ? 7.329 5.819 -12.590 1.00 91.25 102 ARG A C 1
ATOM 766 O O . ARG A 1 102 ? 7.741 4.735 -12.184 1.00 91.25 102 ARG A O 1
ATOM 773 N N . ARG A 1 103 ? 6.381 6.515 -11.962 1.00 92.31 103 ARG A N 1
ATOM 774 C CA . ARG A 1 103 ? 5.817 6.132 -10.665 1.00 92.31 103 ARG A CA 1
ATOM 775 C C . ARG A 1 103 ? 4.683 5.130 -10.819 1.00 92.31 103 ARG A C 1
ATOM 777 O O . ARG A 1 103 ? 3.901 5.211 -11.759 1.00 92.31 103 ARG A O 1
ATOM 784 N N . PHE A 1 104 ? 4.544 4.246 -9.836 1.00 91.44 104 PHE A N 1
ATOM 785 C CA . PHE A 1 104 ? 3.375 3.375 -9.713 1.00 91.44 104 PHE A CA 1
ATOM 786 C C . PHE A 1 104 ? 2.189 4.152 -9.137 1.00 91.44 104 PHE A C 1
ATOM 788 O O . PHE A 1 104 ? 1.053 3.997 -9.573 1.00 91.44 104 PHE A O 1
ATOM 795 N N . THR A 1 105 ? 2.433 5.030 -8.168 1.00 92.19 105 THR A N 1
ATOM 796 C CA . THR A 1 105 ? 1.398 5.883 -7.575 1.00 92.19 105 THR A CA 1
ATOM 797 C C . THR A 1 105 ? 1.846 7.341 -7.543 1.00 92.19 105 THR A C 1
ATOM 799 O O . THR A 1 105 ? 3.033 7.650 -7.423 1.00 92.19 105 THR A O 1
ATOM 802 N N . ALA A 1 106 ? 0.891 8.270 -7.616 1.00 88.00 106 ALA A N 1
ATOM 803 C CA . ALA A 1 106 ? 1.195 9.702 -7.631 1.00 88.00 106 ALA A CA 1
ATOM 804 C C . ALA A 1 106 ? 1.843 10.193 -6.321 1.00 88.00 106 ALA A C 1
ATOM 806 O O . ALA A 1 106 ? 2.755 11.022 -6.360 1.00 88.00 106 ALA A O 1
ATOM 807 N N . SER A 1 107 ? 1.396 9.651 -5.183 1.00 86.12 107 SER A N 1
ATOM 808 C CA . SER A 1 107 ? 1.730 10.133 -3.833 1.00 86.12 107 SER A CA 1
ATOM 809 C C . SER A 1 107 ? 2.638 9.193 -3.030 1.00 86.12 107 SER A C 1
ATOM 811 O O . SER A 1 107 ? 2.841 9.426 -1.843 1.00 86.12 107 SER A O 1
ATOM 813 N N . GLY A 1 108 ? 3.192 8.147 -3.651 1.00 88.00 108 GLY A N 1
ATOM 814 C CA . GLY A 1 108 ? 3.930 7.099 -2.940 1.00 88.00 108 GLY A CA 1
ATOM 815 C C . GLY A 1 108 ? 3.040 5.934 -2.508 1.00 88.00 108 GLY A C 1
ATOM 816 O O . GLY A 1 108 ? 1.823 5.938 -2.719 1.00 88.00 108 GLY A O 1
ATOM 817 N N . ILE A 1 109 ? 3.663 4.888 -1.974 1.00 90.12 109 ILE A N 1
ATOM 818 C CA . ILE A 1 109 ? 2.953 3.692 -1.513 1.00 90.12 109 ILE A CA 1
ATOM 819 C C . ILE A 1 109 ? 2.138 4.075 -0.265 1.00 90.12 109 ILE A C 1
ATOM 821 O O . ILE A 1 109 ? 2.725 4.621 0.672 1.00 90.12 109 ILE A O 1
ATOM 825 N N . PRO A 1 110 ? 0.810 3.846 -0.238 1.00 91.25 110 PRO A N 1
ATOM 826 C CA . PRO A 1 110 ? -0.011 4.158 0.924 1.00 91.25 110 PRO A CA 1
ATOM 827 C C . PRO A 1 110 ? 0.397 3.294 2.120 1.00 91.25 110 PRO A C 1
ATOM 829 O O . PRO A 1 110 ? 0.916 2.187 1.964 1.00 91.25 110 PRO A O 1
ATOM 832 N N . GLY A 1 111 ? 0.170 3.807 3.325 1.00 89.56 111 GLY A N 1
ATOM 833 C CA . GLY A 1 111 ? 0.408 3.056 4.551 1.00 89.56 111 GLY A CA 1
ATOM 834 C C . GLY A 1 111 ? -0.648 1.974 4.745 1.00 89.56 111 GLY A C 1
ATOM 835 O O . GLY A 1 111 ? -1.826 2.212 4.494 1.00 89.56 111 GLY A O 1
ATOM 836 N N . ASN A 1 112 ? -0.259 0.790 5.213 1.00 86.44 112 ASN A N 1
ATOM 837 C CA . ASN A 1 112 ? -1.234 -0.258 5.507 1.00 86.44 112 ASN A CA 1
ATOM 838 C C . ASN A 1 112 ? -2.120 0.153 6.710 1.00 86.44 112 ASN A C 1
ATOM 840 O O . ASN A 1 112 ? -1.615 0.306 7.826 1.00 86.44 112 ASN A O 1
ATOM 844 N N . PRO A 1 113 ? -3.451 0.278 6.539 1.00 86.06 113 PRO A N 1
ATOM 845 C CA . PRO A 1 113 ? -4.359 0.818 7.557 1.00 86.06 113 PRO A CA 1
ATOM 846 C C . PRO A 1 113 ? -4.523 -0.062 8.810 1.00 86.06 113 PRO A C 1
ATOM 848 O O . PRO A 1 113 ? -5.129 0.377 9.790 1.00 86.06 113 PRO A O 1
ATOM 851 N N . TRP A 1 114 ? -4.008 -1.295 8.803 1.00 79.56 114 TRP A N 1
ATOM 852 C CA . TRP A 1 114 ? -4.092 -2.236 9.926 1.00 79.56 114 TRP A CA 1
ATOM 853 C C . TRP A 1 114 ? -2.877 -2.219 10.870 1.00 79.56 114 TRP A C 1
ATOM 855 O O . TRP A 1 114 ? -2.891 -2.899 11.904 1.00 79.56 114 TRP A O 1
ATOM 865 N N . GLY A 1 115 ? -1.856 -1.414 10.561 1.00 74.19 115 GLY A N 1
ATOM 866 C CA . GLY A 1 115 ? -0.711 -1.169 11.438 1.00 74.19 115 GLY A CA 1
ATOM 867 C C . GLY A 1 115 ? -0.874 0.035 12.362 1.00 74.19 115 GLY A C 1
ATOM 868 O O . GLY A 1 115 ? -1.478 1.025 11.953 1.00 74.19 115 GLY A O 1
ATOM 869 N N . PRO A 1 116 ? -0.273 0.037 13.569 1.00 73.06 116 PRO A N 1
ATOM 870 C CA . PRO A 1 116 ? -0.263 1.208 14.440 1.00 73.06 116 PRO A CA 1
ATOM 871 C C . PRO A 1 116 ? 0.526 2.364 13.809 1.00 73.06 116 PRO A C 1
ATOM 873 O O . PRO A 1 116 ? 0.218 3.522 14.063 1.00 73.06 116 PRO A O 1
ATOM 876 N N . ASN A 1 117 ? 1.497 2.042 12.946 1.00 78.12 117 ASN A N 1
ATOM 877 C CA . ASN A 1 117 ? 2.364 3.001 12.262 1.00 78.12 117 ASN A CA 1
ATOM 878 C C . ASN A 1 117 ? 1.998 3.213 10.787 1.00 78.12 117 ASN A C 1
ATOM 880 O O . ASN A 1 117 ? 2.695 3.961 10.112 1.00 78.12 117 ASN A O 1
ATOM 884 N N . GLN A 1 118 ? 0.958 2.535 10.284 1.00 85.12 118 GLN A N 1
ATOM 885 C CA . GLN A 1 118 ? 0.571 2.549 8.868 1.00 85.12 118 GLN A CA 1
ATOM 886 C C . GLN A 1 118 ? 1.779 2.401 7.928 1.00 85.12 118 GLN A C 1
ATOM 888 O O . GLN A 1 118 ? 2.069 3.284 7.123 1.00 85.12 118 GLN A O 1
ATOM 893 N N . SER A 1 119 ? 2.535 1.306 8.076 1.00 86.06 119 SER A N 1
ATOM 894 C CA . SER A 1 119 ? 3.813 1.159 7.375 1.00 86.06 119 SER A CA 1
ATOM 895 C C . SER A 1 119 ? 3.619 1.121 5.858 1.00 86.06 119 SER A C 1
ATOM 897 O O . SER A 1 119 ? 2.695 0.487 5.349 1.00 86.06 119 SER A O 1
ATOM 899 N N . THR A 1 120 ? 4.524 1.779 5.137 1.00 89.06 120 THR A N 1
ATOM 900 C CA . THR A 1 120 ? 4.601 1.770 3.667 1.00 89.06 120 THR A CA 1
ATOM 901 C C . THR A 1 120 ? 5.617 0.753 3.147 1.00 89.06 120 THR A C 1
ATOM 903 O O . THR A 1 120 ? 5.789 0.608 1.938 1.00 89.06 120 THR A O 1
ATOM 906 N N . THR A 1 121 ? 6.312 0.054 4.051 1.00 87.25 121 THR A N 1
ATOM 907 C CA . THR A 1 121 ? 7.360 -0.905 3.700 1.00 87.25 121 THR A CA 1
ATOM 908 C C . THR A 1 121 ? 6.796 -2.050 2.873 1.00 87.25 121 THR A C 1
ATOM 910 O O . THR A 1 121 ? 5.757 -2.613 3.209 1.00 87.25 121 THR A O 1
ATOM 913 N N . ILE A 1 122 ? 7.498 -2.417 1.802 1.00 87.88 122 ILE A N 1
ATOM 914 C CA . ILE A 1 122 ? 7.156 -3.570 0.972 1.00 87.88 122 ILE A CA 1
ATOM 915 C C . ILE A 1 122 ? 8.221 -4.634 1.206 1.00 87.88 122 ILE A C 1
ATOM 917 O O . ILE A 1 122 ? 9.411 -4.387 1.018 1.00 87.88 122 ILE A O 1
ATOM 921 N N . LEU A 1 123 ? 7.797 -5.822 1.617 1.00 86.06 123 LEU A N 1
ATOM 922 C CA . LEU A 1 123 ? 8.663 -6.983 1.748 1.00 86.06 123 LEU A CA 1
ATOM 923 C C . LEU A 1 123 ? 8.438 -7.919 0.559 1.00 86.06 123 LEU A C 1
ATOM 925 O O . LEU A 1 123 ? 7.298 -8.202 0.174 1.00 86.06 123 LEU A O 1
ATOM 929 N N . ALA A 1 124 ? 9.531 -8.426 -0.014 1.00 83.94 124 ALA A N 1
ATOM 930 C CA . ALA A 1 124 ? 9.437 -9.494 -0.999 1.00 83.94 124 ALA A CA 1
ATOM 931 C C . ALA A 1 124 ? 8.887 -10.750 -0.337 1.00 83.94 124 ALA A C 1
ATOM 933 O O . ALA A 1 124 ? 9.323 -11.151 0.743 1.00 83.94 124 ALA A O 1
ATOM 934 N N . CYS A 1 125 ? 7.973 -11.399 -1.040 1.00 81.06 125 CYS A N 1
ATOM 935 C CA . CYS A 1 125 ? 7.588 -12.740 -0.708 1.00 81.06 125 CYS A CA 1
ATOM 936 C C . CYS A 1 125 ? 8.635 -13.730 -1.210 1.00 81.06 125 CYS A C 1
ATOM 938 O O . CYS A 1 125 ? 8.908 -13.789 -2.410 1.00 81.06 125 CYS A O 1
ATOM 940 N N . VAL A 1 126 ? 9.198 -14.517 -0.294 1.00 73.62 126 VAL A N 1
ATOM 941 C CA . VAL A 1 126 ? 10.206 -15.538 -0.603 1.00 73.62 126 VAL A CA 1
ATOM 942 C C . VAL A 1 126 ? 9.808 -16.890 -0.020 1.00 73.62 126 VAL A C 1
ATOM 944 O O . VAL A 1 126 ? 9.370 -16.965 1.119 1.00 73.62 126 VAL A O 1
ATOM 947 N N . GLY A 1 127 ? 9.996 -17.972 -0.778 1.00 69.62 127 GLY A N 1
ATOM 948 C CA . GLY A 1 127 ? 9.753 -19.338 -0.299 1.00 69.62 127 GLY A CA 1
ATOM 949 C C . GLY A 1 127 ? 8.331 -19.864 -0.529 1.00 69.62 127 GLY A C 1
ATOM 950 O O . GLY A 1 127 ? 7.549 -19.326 -1.313 1.00 69.62 127 GLY A O 1
ATOM 951 N N . THR A 1 128 ? 8.004 -20.982 0.123 1.00 64.38 128 THR A N 1
ATOM 952 C CA . THR A 1 128 ? 6.764 -21.743 -0.121 1.00 64.38 128 THR A CA 1
ATOM 953 C C . THR A 1 128 ? 5.510 -21.094 0.463 1.00 64.38 128 THR A C 1
ATOM 955 O O . THR A 1 128 ? 4.406 -21.467 0.074 1.00 64.38 128 THR A O 1
ATOM 958 N N . GLY A 1 129 ? 5.642 -20.104 1.353 1.00 63.38 129 GLY A N 1
ATOM 959 C CA . GLY A 1 129 ? 4.505 -19.392 1.942 1.00 63.38 129 GLY A CA 1
ATOM 960 C C . GLY A 1 129 ? 3.874 -18.338 1.028 1.00 63.38 129 GLY A C 1
ATOM 961 O O . GLY A 1 129 ? 2.861 -17.755 1.397 1.00 63.38 129 GLY A O 1
ATOM 962 N N . CYS A 1 130 ? 4.424 -18.092 -0.166 1.00 69.62 130 CYS A N 1
ATOM 963 C CA . CYS A 1 130 ? 3.895 -17.090 -1.103 1.00 69.62 130 CYS A CA 1
ATOM 964 C C . CYS A 1 130 ? 2.570 -17.464 -1.767 1.00 69.62 130 CYS A C 1
ATOM 966 O O . CYS A 1 130 ? 1.966 -16.635 -2.441 1.00 69.62 130 CYS A O 1
ATOM 968 N N . THR A 1 131 ? 2.113 -18.697 -1.566 1.00 62.53 131 THR A N 1
ATOM 969 C CA . THR A 1 131 ? 0.788 -19.176 -1.970 1.00 62.53 131 THR A CA 1
ATOM 970 C C . THR A 1 131 ? -0.249 -19.037 -0.857 1.00 62.53 131 THR A C 1
ATOM 972 O O . THR A 1 131 ? -1.443 -19.051 -1.143 1.00 62.53 131 THR A O 1
ATOM 975 N N . ASN A 1 132 ? 0.182 -18.891 0.402 1.00 61.47 132 ASN A N 1
ATOM 976 C CA . ASN A 1 132 ? -0.695 -18.890 1.566 1.00 61.47 132 ASN A CA 1
ATOM 977 C C . ASN A 1 132 ? -0.561 -17.5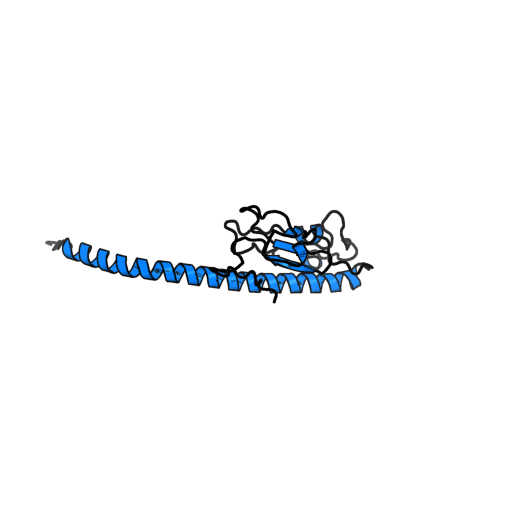74 2.335 1.00 61.47 132 ASN A C 1
ATOM 979 O O . ASN A 1 132 ? 0.214 -17.438 3.284 1.00 61.47 132 ASN A O 1
ATOM 983 N N . LYS A 1 133 ? -1.339 -16.588 1.893 1.00 65.69 133 LYS A N 1
ATOM 984 C CA . LYS A 1 133 ? -1.181 -15.173 2.237 1.00 65.69 133 LYS A CA 1
ATOM 985 C C . LYS A 1 133 ? -1.604 -14.808 3.679 1.00 65.69 133 LYS A C 1
ATOM 987 O O . LYS A 1 133 ? -1.658 -13.639 4.050 1.00 65.69 133 LYS A O 1
ATOM 992 N N . VAL A 1 134 ? -1.868 -15.813 4.521 1.00 54.91 134 VAL A N 1
ATOM 993 C CA . VAL A 1 134 ? -2.477 -15.665 5.856 1.00 54.91 134 VAL A CA 1
ATOM 994 C C . VAL A 1 134 ? -1.756 -16.367 7.010 1.00 54.91 134 VAL A C 1
ATOM 996 O O . VAL A 1 134 ? -2.098 -16.096 8.155 1.00 54.91 134 VAL A O 1
ATOM 999 N N . ALA A 1 135 ? -0.742 -17.205 6.775 1.00 49.62 135 ALA A N 1
ATOM 1000 C CA . ALA A 1 135 ? -0.148 -17.986 7.870 1.00 49.62 135 ALA A CA 1
ATOM 1001 C C . ALA A 1 135 ? 1.169 -17.406 8.419 1.00 49.62 135 ALA A C 1
ATOM 1003 O O . ALA A 1 135 ? 1.297 -17.244 9.625 1.00 49.62 135 ALA A O 1
ATOM 1004 N N . ASN A 1 136 ? 2.136 -17.050 7.566 1.00 52.88 136 ASN A N 1
ATOM 1005 C CA . ASN A 1 136 ? 3.510 -16.744 7.991 1.00 52.88 136 ASN A CA 1
ATOM 1006 C C . ASN A 1 136 ? 4.138 -15.652 7.104 1.00 52.88 136 ASN A C 1
ATOM 1008 O O . ASN A 1 136 ? 4.781 -15.977 6.110 1.00 52.88 1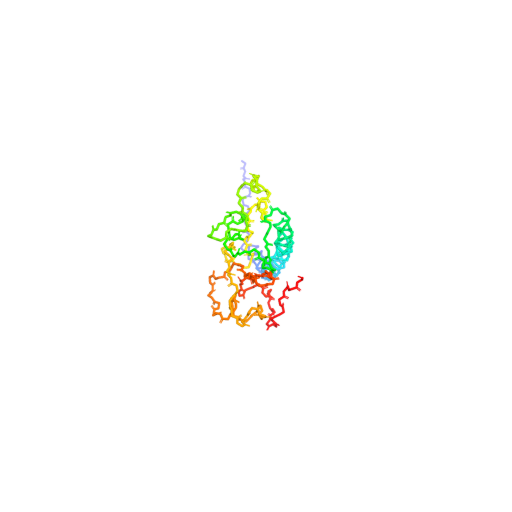36 ASN A O 1
ATOM 1012 N N . ALA A 1 137 ? 3.942 -14.373 7.443 1.00 66.19 137 ALA A N 1
ATOM 1013 C CA . ALA A 1 137 ? 4.564 -13.204 6.793 1.00 66.19 137 ALA A CA 1
ATOM 1014 C C . ALA A 1 137 ? 4.534 -13.252 5.246 1.00 66.19 137 ALA A C 1
ATOM 1016 O O . ALA A 1 137 ? 3.730 -13.959 4.636 1.00 66.19 137 ALA A O 1
ATOM 1017 N N . CYS A 1 138 ? 5.398 -12.484 4.584 1.00 75.19 138 CYS A N 1
ATOM 1018 C CA . CYS A 1 138 ? 5.609 -12.583 3.143 1.00 75.19 138 CYS A CA 1
ATOM 1019 C C . CYS A 1 138 ? 6.436 -13.847 2.813 1.00 75.19 138 CYS A C 1
ATOM 1021 O O . CYS A 1 138 ? 7.598 -13.743 2.432 1.00 75.19 138 CYS A O 1
ATOM 1023 N N . GLY A 1 139 ? 5.875 -15.053 2.983 1.00 61.78 139 GLY A N 1
ATOM 1024 C CA . GLY A 1 139 ? 6.452 -16.271 2.387 1.00 61.78 139 GLY A CA 1
ATOM 1025 C C . GLY A 1 139 ? 6.977 -17.377 3.312 1.00 61.78 139 GLY A C 1
ATOM 1026 O O . GLY A 1 139 ? 7.563 -18.341 2.824 1.00 61.78 139 GLY A O 1
ATOM 1027 N N . GLY A 1 140 ? 6.708 -17.333 4.618 1.00 55.47 140 GLY A N 1
ATOM 1028 C CA . GLY A 1 140 ? 7.029 -18.437 5.538 1.00 55.47 140 GLY A CA 1
ATOM 1029 C C . GLY A 1 140 ? 7.857 -18.054 6.765 1.00 55.47 140 GLY A C 1
ATOM 1030 O O . GLY A 1 140 ? 8.055 -18.900 7.632 1.00 55.47 140 GLY A O 1
ATOM 1031 N N . GLY A 1 141 ? 8.318 -16.805 6.874 1.00 54.66 141 GLY A N 1
ATOM 1032 C CA . GLY A 1 141 ? 8.916 -16.287 8.108 1.00 54.66 141 GLY A CA 1
ATOM 1033 C C . GLY A 1 141 ? 7.856 -16.036 9.185 1.00 54.66 141 GLY A C 1
ATOM 1034 O O . GLY A 1 141 ? 6.712 -15.707 8.869 1.00 54.66 141 GLY A O 1
ATOM 1035 N N . ALA A 1 142 ? 8.214 -16.180 10.463 1.00 53.56 142 ALA A N 1
ATOM 1036 C CA . ALA A 1 142 ? 7.340 -15.745 11.551 1.00 53.56 142 ALA A CA 1
ATOM 1037 C C . ALA A 1 142 ? 7.020 -14.248 11.374 1.00 53.56 142 ALA A C 1
ATOM 1039 O O . ALA A 1 142 ? 7.934 -13.446 11.191 1.00 53.56 142 ALA A O 1
ATOM 1040 N N . ARG A 1 143 ? 5.733 -13.870 11.406 1.00 58.22 143 ARG A N 1
ATOM 1041 C CA . ARG A 1 143 ? 5.322 -12.455 11.391 1.00 58.22 143 ARG A CA 1
ATOM 1042 C C . ARG A 1 143 ? 5.928 -11.764 12.612 1.00 58.22 143 ARG A C 1
ATOM 1044 O O . ARG A 1 143 ? 5.573 -12.123 13.735 1.00 58.22 143 ARG A O 1
ATOM 1051 N N . ALA A 1 144 ? 6.798 -10.773 12.426 1.00 53.03 144 ALA A N 1
ATOM 1052 C CA . ALA A 1 144 ? 7.110 -9.868 13.524 1.00 53.03 144 ALA A CA 1
ATOM 1053 C C . ALA A 1 144 ? 5.887 -8.969 13.757 1.00 53.03 144 ALA A C 1
ATOM 1055 O O . ALA A 1 144 ? 5.284 -8.471 12.810 1.00 53.03 144 ALA A O 1
ATOM 1056 N N . ALA A 1 145 ? 5.509 -8.735 15.016 1.00 46.78 145 ALA A N 1
ATOM 1057 C CA . ALA A 1 145 ? 4.355 -7.899 15.381 1.00 46.78 145 ALA A CA 1
ATOM 1058 C C . ALA A 1 145 ? 4.478 -6.418 14.945 1.00 46.78 145 ALA A C 1
ATOM 1060 O O . ALA A 1 145 ? 3.552 -5.635 15.147 1.00 46.78 145 ALA A O 1
ATOM 1061 N N . THR A 1 146 ? 5.630 -6.040 14.385 1.00 51.81 146 THR A N 1
ATOM 1062 C CA . THR A 1 146 ? 5.966 -4.726 13.826 1.00 51.81 146 THR A CA 1
ATOM 1063 C C . THR A 1 146 ? 5.815 -4.655 12.307 1.00 51.81 146 THR A C 1
ATOM 1065 O O . THR A 1 146 ? 5.849 -3.558 11.749 1.00 51.81 146 THR A O 1
ATOM 1068 N N . ASP A 1 147 ? 5.663 -5.797 11.633 1.00 62.59 147 ASP A N 1
ATOM 1069 C CA . ASP A 1 147 ? 5.581 -5.875 10.178 1.00 62.59 147 ASP A CA 1
ATOM 1070 C C . ASP A 1 147 ? 4.144 -5.631 9.724 1.00 62.59 147 ASP A C 1
ATOM 1072 O O . ASP A 1 147 ? 3.430 -6.550 9.333 1.00 62.59 147 ASP A O 1
ATOM 1076 N N . ASP A 1 148 ? 3.729 -4.367 9.797 1.00 73.31 148 ASP A N 1
ATOM 1077 C CA . ASP A 1 148 ? 2.409 -3.908 9.367 1.00 73.31 148 ASP A CA 1
ATOM 1078 C C . ASP A 1 148 ? 2.484 -3.135 8.036 1.00 73.31 148 ASP A C 1
ATOM 1080 O O . ASP A 1 148 ? 1.918 -2.052 7.911 1.00 73.31 148 ASP A O 1
ATOM 1084 N N . GLY A 1 149 ? 3.276 -3.631 7.082 1.00 83.25 149 GLY A N 1
ATOM 1085 C CA . GLY A 1 149 ? 3.471 -3.047 5.749 1.00 83.25 149 GLY A CA 1
ATOM 1086 C C . GLY A 1 149 ? 2.750 -3.840 4.663 1.00 83.25 149 GLY A C 1
ATOM 1087 O O . GLY A 1 149 ? 1.602 -4.259 4.822 1.00 83.25 149 GLY A O 1
ATOM 1088 N N . TRP A 1 150 ? 3.441 -4.099 3.562 1.00 86.69 150 TRP A N 1
ATOM 1089 C CA . TRP A 1 150 ? 2.928 -4.829 2.411 1.00 86.69 150 TRP A CA 1
ATOM 1090 C C . TRP A 1 150 ? 3.824 -6.005 2.047 1.00 86.69 150 TRP A C 1
ATOM 1092 O O . TRP A 1 150 ? 5.034 -5.986 2.269 1.00 86.69 150 TRP A O 1
ATOM 1102 N N . CYS A 1 151 ? 3.221 -7.016 1.443 1.00 86.06 151 CYS A N 1
ATOM 1103 C CA . CYS A 1 151 ? 3.909 -8.126 0.816 1.00 86.06 151 CYS A CA 1
ATOM 1104 C C . CYS A 1 151 ? 3.761 -8.044 -0.697 1.00 86.06 151 CYS A C 1
ATOM 1106 O O . CYS A 1 151 ? 2.693 -7.699 -1.208 1.00 86.06 151 CYS A O 1
ATOM 1108 N N . TYR A 1 152 ? 4.819 -8.426 -1.403 1.00 87.25 152 TYR A N 1
ATOM 1109 C CA . TYR A 1 152 ? 4.837 -8.441 -2.856 1.00 87.25 152 TYR A CA 1
ATOM 1110 C C . TYR A 1 152 ? 5.559 -9.669 -3.404 1.00 87.25 152 TYR A C 1
ATOM 1112 O O . TYR A 1 152 ? 6.687 -9.964 -3.015 1.00 87.25 152 TYR A O 1
ATOM 1120 N N . ASN A 1 153 ? 4.935 -10.374 -4.341 1.00 86.25 153 ASN A N 1
ATOM 1121 C CA . ASN A 1 153 ? 5.534 -11.504 -5.033 1.00 86.25 153 ASN A CA 1
ATOM 1122 C C . ASN A 1 153 ? 5.991 -11.090 -6.438 1.00 86.25 153 ASN A C 1
ATOM 1124 O O . ASN A 1 153 ? 5.194 -10.917 -7.355 1.00 86.25 153 ASN A O 1
ATOM 1128 N N . VAL A 1 154 ? 7.307 -11.005 -6.619 1.00 83.12 154 VAL A N 1
ATOM 1129 C CA . VAL A 1 154 ? 7.953 -10.635 -7.892 1.00 83.12 154 VAL A CA 1
ATOM 1130 C C . VAL A 1 154 ? 7.705 -11.635 -9.029 1.00 83.12 154 VAL A C 1
ATOM 1132 O O . VAL A 1 154 ? 7.877 -11.299 -10.197 1.00 83.12 154 VAL A O 1
ATOM 1135 N N . SER A 1 155 ? 7.313 -12.872 -8.711 1.00 83.19 155 SER A N 1
ATOM 1136 C CA . SER A 1 155 ? 7.144 -13.929 -9.715 1.00 83.19 155 SER A CA 1
ATOM 1137 C C . SER A 1 155 ? 5.809 -13.821 -10.449 1.00 83.19 155 SER A C 1
ATOM 1139 O O . SER A 1 155 ? 5.721 -14.190 -11.616 1.00 83.19 155 SER A O 1
ATOM 1141 N N . ASN A 1 156 ? 4.767 -13.331 -9.774 1.00 82.69 156 ASN A N 1
ATOM 1142 C CA . ASN A 1 156 ? 3.404 -13.279 -10.308 1.00 82.69 156 ASN A CA 1
ATOM 1143 C C . ASN A 1 156 ? 2.707 -11.918 -10.126 1.00 82.69 156 ASN A C 1
ATOM 1145 O O . ASN A 1 156 ? 1.577 -11.761 -10.577 1.00 82.69 156 ASN A O 1
ATOM 1149 N N . GLY A 1 157 ? 3.363 -10.947 -9.486 1.00 83.81 157 GLY A N 1
ATOM 1150 C CA . GLY A 1 157 ? 2.829 -9.607 -9.265 1.00 83.81 157 GLY A CA 1
ATOM 1151 C C . GLY A 1 157 ? 1.815 -9.503 -8.130 1.00 83.81 157 GLY A C 1
ATOM 1152 O O . GLY A 1 157 ? 1.231 -8.433 -7.952 1.00 83.81 157 GLY A O 1
ATOM 1153 N N . ASP A 1 158 ? 1.586 -10.578 -7.368 1.00 84.69 158 ASP A N 1
ATOM 1154 C CA . ASP A 1 158 ? 0.652 -10.543 -6.248 1.00 84.69 158 ASP A CA 1
ATOM 1155 C C . ASP A 1 158 ? 1.115 -9.541 -5.193 1.00 84.69 158 ASP A C 1
ATOM 1157 O O . ASP A 1 158 ? 2.281 -9.508 -4.801 1.00 84.69 158 ASP A O 1
ATOM 1161 N N . PHE A 1 159 ? 0.165 -8.756 -4.696 1.00 85.75 159 PHE A N 1
ATOM 1162 C CA . PHE A 1 159 ? 0.401 -7.730 -3.689 1.00 85.75 159 PHE A CA 1
ATOM 1163 C C . PHE A 1 159 ? -0.666 -7.817 -2.602 1.00 85.75 159 PHE A C 1
ATOM 1165 O O . PHE A 1 159 ? -1.859 -7.881 -2.922 1.00 85.75 159 PHE A O 1
ATOM 1172 N N . TRP A 1 160 ? -0.270 -7.840 -1.331 1.00 83.25 160 TRP A N 1
ATOM 1173 C CA . TRP A 1 160 ? -1.199 -7.991 -0.211 1.00 83.25 160 TRP A CA 1
ATOM 1174 C C . TRP A 1 160 ? -0.722 -7.332 1.079 1.00 83.25 160 TRP A C 1
ATOM 1176 O O . TRP A 1 160 ? 0.427 -6.916 1.207 1.00 83.25 160 TRP A O 1
ATOM 1186 N N . ALA A 1 161 ? -1.636 -7.214 2.039 1.00 82.19 161 ALA A N 1
ATOM 1187 C CA . ALA A 1 161 ? -1.365 -6.617 3.336 1.00 82.19 161 ALA A CA 1
ATOM 1188 C C . ALA A 1 161 ? -0.509 -7.554 4.194 1.00 82.19 161 ALA A C 1
ATOM 1190 O O . ALA A 1 161 ? -0.911 -8.684 4.479 1.00 82.19 161 ALA A O 1
ATOM 1191 N N . ASN A 1 162 ? 0.632 -7.066 4.672 1.00 78.75 162 ASN A N 1
ATOM 1192 C CA . ASN A 1 162 ? 1.377 -7.749 5.717 1.00 78.75 162 ASN A CA 1
ATOM 1193 C C . ASN A 1 162 ? 0.914 -7.182 7.053 1.00 78.75 162 ASN A C 1
ATOM 1195 O O . ASN A 1 162 ? 1.370 -6.116 7.428 1.00 78.75 162 ASN A O 1
ATOM 1199 N N . SER A 1 163 ? -0.046 -7.811 7.724 1.00 72.44 163 SER A N 1
ATOM 1200 C CA . SER A 1 163 ? -0.326 -7.516 9.132 1.00 72.44 163 SER A CA 1
ATOM 1201 C C . SER A 1 163 ? -1.061 -8.680 9.787 1.00 72.44 163 SER A C 1
ATOM 1203 O O . SER A 1 163 ? -1.711 -9.487 9.123 1.00 72.44 163 SER A O 1
ATOM 1205 N N . ALA A 1 164 ? -0.947 -8.783 11.111 1.00 64.81 164 ALA A N 1
ATOM 1206 C CA . ALA A 1 164 ? -1.680 -9.771 11.909 1.00 64.81 164 ALA A CA 1
ATOM 1207 C C . ALA A 1 164 ? -3.132 -9.352 12.208 1.00 64.81 164 ALA A C 1
ATOM 1209 O O . ALA A 1 164 ? -3.838 -10.083 12.888 1.00 64.81 164 ALA A O 1
ATOM 1210 N N . ARG A 1 165 ? -3.535 -8.154 11.761 1.00 63.97 165 ARG A N 1
ATOM 1211 C CA . ARG A 1 165 ? -4.860 -7.558 11.995 1.00 63.97 165 ARG A CA 1
ATOM 1212 C C . ARG A 1 165 ? -5.649 -7.335 10.696 1.00 63.97 165 ARG A C 1
ATOM 1214 O O . ARG A 1 165 ? -6.803 -6.929 10.744 1.00 63.97 165 ARG A O 1
ATOM 1221 N N . SER A 1 166 ? -5.028 -7.538 9.527 1.00 55.56 166 SER A N 1
ATOM 1222 C CA . SER A 1 166 ? -5.660 -7.346 8.208 1.00 55.56 166 SER A CA 1
ATOM 1223 C C . SER A 1 166 ? -6.706 -8.401 7.853 1.00 55.56 166 SER A C 1
ATOM 1225 O O . SER A 1 166 ? -7.389 -8.255 6.841 1.00 55.56 166 SER A O 1
ATOM 1227 N N . ASP A 1 167 ? -6.866 -9.429 8.682 1.00 53.78 167 ASP A N 1
ATOM 1228 C CA . ASP A 1 167 ? -7.927 -10.433 8.608 1.00 53.78 167 ASP A CA 1
ATOM 1229 C C . ASP A 1 167 ? -9.310 -9.885 9.010 1.00 53.78 167 ASP A C 1
ATOM 1231 O O . ASP A 1 167 ? -10.317 -10.587 8.909 1.00 53.78 167 ASP A O 1
ATOM 1235 N N . GLY A 1 168 ? -9.395 -8.603 9.383 1.00 43.00 168 GLY A N 1
ATOM 1236 C CA . GLY A 1 168 ? -10.624 -7.998 9.872 1.00 43.00 168 GLY A CA 1
ATOM 1237 C C . GLY A 1 168 ? -10.899 -8.443 11.303 1.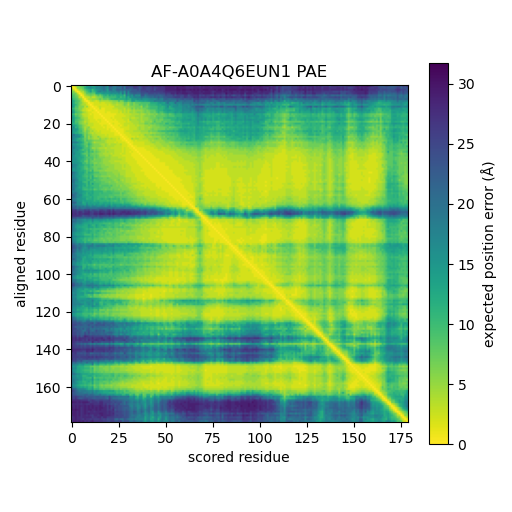00 43.00 168 GLY A C 1
ATOM 1238 O O . GLY A 1 168 ? -10.428 -9.480 11.760 1.00 43.00 168 GLY A O 1
ATOM 1239 N N . ALA A 1 169 ? -11.658 -7.645 12.046 1.00 38.28 169 ALA A N 1
ATOM 1240 C CA . ALA A 1 169 ? -12.027 -7.964 13.419 1.00 38.28 169 ALA A CA 1
ATOM 1241 C C . ALA A 1 169 ? -12.813 -9.297 13.490 1.00 38.28 169 ALA A C 1
ATOM 1243 O O . ALA A 1 169 ? -14.035 -9.302 13.400 1.00 38.28 169 ALA A O 1
ATOM 1244 N N . GLY A 1 170 ? -12.112 -10.430 13.635 1.00 41.03 170 GLY A N 1
ATOM 1245 C CA . GLY A 1 170 ? -12.692 -11.739 13.945 1.00 41.03 170 GLY A CA 1
ATOM 1246 C C . GLY A 1 170 ? -12.602 -12.856 12.894 1.00 41.03 170 GLY A C 1
ATOM 1247 O O . GLY A 1 170 ? -13.177 -13.913 13.152 1.00 41.03 170 GLY A O 1
ATOM 1248 N N . SER A 1 171 ? -11.908 -12.719 11.755 1.00 39.09 171 SER A N 1
ATOM 1249 C CA . SER A 1 171 ? -11.782 -13.853 10.815 1.00 39.09 171 SER A CA 1
ATOM 1250 C C . SER A 1 171 ? -10.584 -14.752 11.139 1.00 39.09 171 SER A C 1
ATOM 1252 O O . SER A 1 171 ? -9.499 -14.614 10.589 1.00 39.09 171 SER A O 1
ATOM 1254 N N . THR A 1 172 ? -10.803 -15.774 11.967 1.00 37.56 172 THR A N 1
ATOM 1255 C CA . THR A 1 172 ? -9.846 -16.874 12.211 1.00 37.56 172 THR A CA 1
ATOM 1256 C C . THR A 1 172 ? -9.665 -17.821 11.013 1.00 37.56 172 THR A C 1
ATOM 1258 O O . THR A 1 172 ? -9.013 -18.855 11.141 1.00 37.56 172 THR A O 1
ATOM 1261 N N . THR A 1 173 ? -10.238 -17.508 9.844 1.00 40.31 173 THR A N 1
ATOM 1262 C CA . THR A 1 173 ? -10.320 -18.442 8.704 1.00 40.31 173 THR A CA 1
ATOM 1263 C C . THR A 1 173 ? -9.432 -18.099 7.517 1.00 40.31 173 THR A C 1
ATOM 1265 O O . THR A 1 173 ? -9.594 -18.703 6.461 1.00 40.31 173 THR A O 1
ATOM 1268 N N . GLY A 1 174 ? -8.467 -17.185 7.657 1.00 44.34 174 GLY A N 1
ATOM 1269 C CA . GLY A 1 174 ? -7.391 -17.055 6.668 1.00 44.34 174 GLY A CA 1
ATOM 1270 C C . GLY A 1 174 ? -7.863 -16.788 5.228 1.00 44.34 174 GLY A C 1
ATOM 1271 O O . GLY A 1 174 ? -7.154 -17.075 4.265 1.00 44.34 174 GLY A O 1
ATOM 1272 N N . THR A 1 175 ? -9.065 -16.249 5.053 1.00 42.84 175 THR A N 1
ATOM 1273 C CA . THR A 1 175 ? -9.578 -15.869 3.742 1.00 42.84 175 THR A CA 1
ATOM 1274 C C . THR A 1 175 ? -9.209 -14.422 3.517 1.00 42.84 175 THR A C 1
ATOM 1276 O O . THR A 1 175 ? -9.866 -13.479 3.943 1.00 42.84 175 THR A O 1
ATOM 1279 N N . GLU A 1 176 ? -8.048 -14.260 2.906 1.00 53.09 176 GLU A N 1
ATOM 1280 C CA . GLU A 1 176 ? -7.559 -12.969 2.493 1.00 53.09 176 GLU A CA 1
ATOM 1281 C C . GLU A 1 176 ? -8.544 -12.297 1.521 1.00 53.09 176 GLU A C 1
ATOM 1283 O O . GLU A 1 176 ? -9.176 -12.956 0.692 1.00 53.09 176 GLU A O 1
ATOM 1288 N N . TYR A 1 177 ? -8.600 -10.967 1.567 1.00 49.75 177 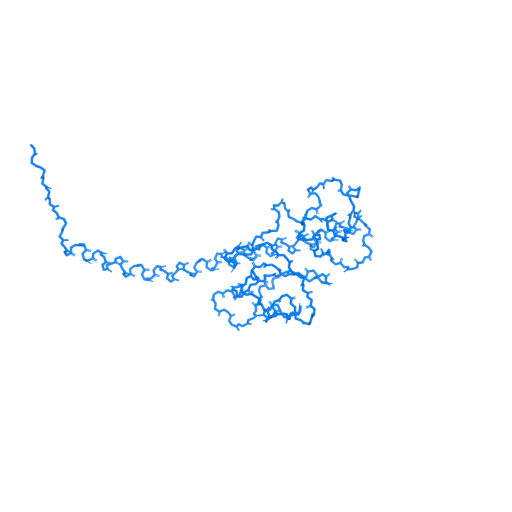TYR A N 1
ATOM 1289 C CA . TYR A 1 177 ? -9.148 -10.091 0.532 1.00 49.75 177 TYR A CA 1
ATOM 1290 C C . TYR A 1 177 ? -8.342 -10.192 -0.786 1.00 49.75 177 TYR A C 1
ATOM 1292 O O . TYR A 1 177 ? -7.828 -9.208 -1.326 1.00 49.75 17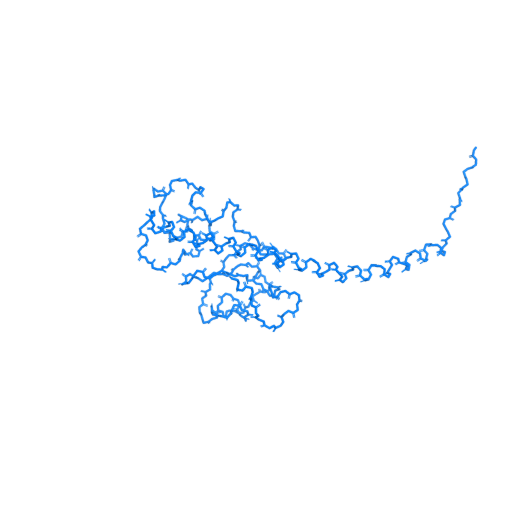7 TYR A O 1
ATOM 1300 N N . SER A 1 178 ? -8.204 -11.400 -1.328 1.00 40.94 178 SER A N 1
ATOM 1301 C CA . SER A 1 178 ? -7.823 -11.643 -2.714 1.00 40.94 178 SER A CA 1
ATOM 1302 C C . SER A 1 178 ? -9.025 -11.288 -3.599 1.00 40.94 178 SER A C 1
ATOM 1304 O O . SER A 1 178 ? -9.801 -12.150 -3.993 1.00 40.94 178 SER A O 1
ATOM 1306 N N . PHE A 1 179 ? -9.220 -9.987 -3.832 1.00 43.62 179 PHE A N 1
ATOM 1307 C CA . PHE A 1 179 ? -10.003 -9.478 -4.962 1.00 43.62 179 PHE A CA 1
ATOM 1308 C C . PHE A 1 179 ? -9.193 -9.510 -6.256 1.00 43.62 179 PHE A C 1
ATOM 1310 O O . PHE A 1 179 ? -7.993 -9.141 -6.197 1.00 43.62 179 PHE A O 1
#